Protein AF-A0A349DI39-F1 (afdb_monomer)

Foldseek 3Di:
DPVLVVQLVVLCVLLVVLLVCLLVLHPSSLVSNCSSLQSLLVSLQVQLPDDDPCVVPVVLVPDPVNNVLSSVLSNLLSLLSVLLSCLLVLHDSVSLVVSLVVLVVSLVVLVVCVVVVVVVSVVSNVVSCVSSVVSVVSVPDDSLVSLCSNCVVPVVLSVLVVVCVVPVPDPVSVVVNVVSVVVVVVVVVD

pLDDT: mean 92.76, std 6.91, range [46.53, 98.12]

Structure (mmCIF, N/CA/C/O backbone):
data_AF-A0A349DI39-F1
#
_entry.id   AF-A0A349DI39-F1
#
loop_
_atom_site.group_PDB
_atom_site.id
_atom_site.type_symbol
_atom_site.label_atom_id
_atom_site.label_alt_id
_atom_site.label_comp_id
_atom_site.label_asym_id
_atom_site.label_entity_id
_atom_site.label_seq_id
_atom_site.pdbx_PDB_ins_code
_atom_site.Cartn_x
_atom_site.Cartn_y
_atom_site.Cartn_z
_atom_site.occupancy
_atom_site.B_iso_or_equiv
_atom_site.auth_seq_id
_atom_site.auth_comp_id
_atom_site.auth_asym_id
_atom_site.auth_atom_id
_atom_site.pdbx_PDB_model_num
ATOM 1 N N . MET A 1 1 ? 13.261 -21.178 -10.561 1.00 57.31 1 MET A N 1
ATOM 2 C CA . MET A 1 1 ? 12.541 -19.916 -10.265 1.00 57.31 1 MET A CA 1
ATOM 3 C C . MET A 1 1 ? 13.431 -19.041 -9.390 1.00 57.31 1 MET A C 1
ATOM 5 O O . MET A 1 1 ? 14.022 -19.559 -8.457 1.00 57.31 1 MET A O 1
ATOM 9 N N . ASN A 1 2 ? 13.604 -17.757 -9.714 1.00 83.38 2 ASN A N 1
ATOM 10 C CA . ASN A 1 2 ? 14.497 -16.861 -8.967 1.00 83.38 2 ASN A CA 1
ATOM 11 C C . ASN A 1 2 ? 13.968 -16.691 -7.526 1.00 83.38 2 ASN A C 1
ATOM 13 O O . ASN A 1 2 ? 12.791 -16.367 -7.370 1.00 83.38 2 ASN A O 1
ATOM 17 N N . SER A 1 3 ? 14.784 -16.885 -6.482 1.00 87.88 3 SER A N 1
ATOM 18 C CA . SER A 1 3 ? 14.309 -16.943 -5.080 1.00 87.88 3 SER A CA 1
ATOM 19 C C . SER A 1 3 ? 13.522 -15.698 -4.648 1.00 87.88 3 SER A C 1
ATOM 21 O O . SER A 1 3 ? 12.616 -15.775 -3.827 1.00 87.88 3 SER A O 1
ATOM 23 N N . ILE A 1 4 ? 13.813 -14.544 -5.257 1.00 88.12 4 ILE A N 1
ATOM 24 C CA . ILE A 1 4 ? 13.101 -13.284 -4.997 1.00 88.12 4 ILE A CA 1
ATOM 25 C C . ILE A 1 4 ? 11.698 -13.278 -5.622 1.00 88.12 4 ILE A C 1
ATOM 27 O O . ILE A 1 4 ? 10.787 -12.696 -5.047 1.00 88.12 4 ILE A O 1
ATOM 31 N N . MET A 1 5 ? 11.509 -13.888 -6.797 1.00 89.12 5 MET A N 1
ATOM 32 C CA . MET A 1 5 ? 10.170 -14.026 -7.387 1.00 89.12 5 MET A CA 1
ATOM 33 C C . MET A 1 5 ? 9.314 -14.983 -6.561 1.00 89.12 5 MET A C 1
ATOM 35 O O . MET A 1 5 ? 8.152 -14.685 -6.314 1.00 89.12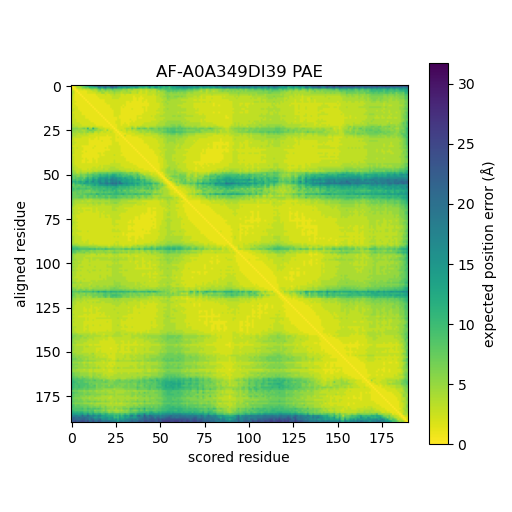 5 MET A O 1
ATOM 39 N N . LEU A 1 6 ? 9.901 -16.086 -6.082 1.00 93.31 6 LEU A N 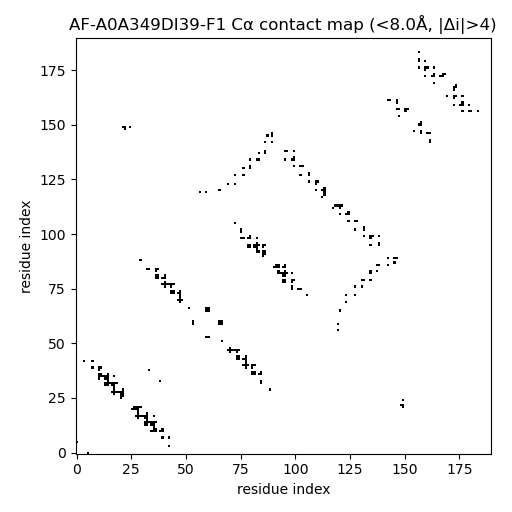1
ATOM 40 C CA . LEU A 1 6 ? 9.210 -17.004 -5.177 1.00 93.31 6 LEU A CA 1
ATOM 41 C C . LEU A 1 6 ? 8.771 -16.280 -3.895 1.00 93.31 6 LEU A C 1
ATOM 43 O O . LEU A 1 6 ? 7.609 -16.372 -3.516 1.00 93.31 6 LEU A O 1
ATOM 47 N N . ALA A 1 7 ? 9.672 -15.513 -3.270 1.00 95.50 7 ALA A N 1
ATOM 48 C CA . ALA A 1 7 ? 9.350 -14.729 -2.079 1.00 95.50 7 ALA A CA 1
ATOM 49 C C . ALA A 1 7 ? 8.217 -13.720 -2.335 1.00 95.50 7 ALA A C 1
ATOM 51 O O . ALA A 1 7 ? 7.297 -13.623 -1.533 1.00 95.50 7 ALA A O 1
ATOM 52 N N . GLU A 1 8 ? 8.250 -13.005 -3.462 1.00 95.19 8 GLU A N 1
ATOM 53 C CA . GLU A 1 8 ? 7.186 -12.073 -3.858 1.00 95.19 8 GLU A CA 1
ATOM 54 C C . GLU A 1 8 ? 5.828 -12.779 -3.986 1.00 95.19 8 GLU A C 1
ATOM 56 O O . GLU A 1 8 ? 4.844 -12.301 -3.430 1.00 95.19 8 GLU A O 1
ATOM 61 N N . ILE A 1 9 ? 5.776 -13.944 -4.640 1.00 96.19 9 ILE A N 1
ATOM 62 C CA . ILE A 1 9 ? 4.542 -14.731 -4.788 1.00 96.19 9 ILE A CA 1
ATOM 63 C C . ILE A 1 9 ? 4.024 -15.200 -3.425 1.00 96.19 9 ILE A C 1
ATOM 65 O O . ILE A 1 9 ? 2.848 -15.011 -3.127 1.00 96.19 9 ILE A O 1
ATOM 69 N N . ILE A 1 10 ? 4.891 -15.764 -2.577 1.00 97.62 10 ILE A N 1
ATOM 70 C CA . ILE A 1 10 ? 4.510 -16.221 -1.231 1.00 97.62 10 ILE A CA 1
ATOM 71 C C . ILE A 1 10 ? 3.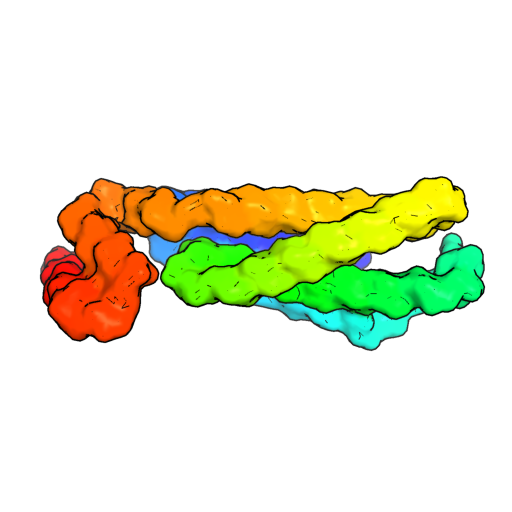930 -15.060 -0.417 1.00 97.62 10 ILE A C 1
ATOM 73 O O . ILE A 1 10 ? 2.889 -15.208 0.215 1.00 97.62 10 ILE A O 1
ATOM 77 N N . LEU A 1 11 ? 4.565 -13.889 -0.461 1.00 98.12 11 LEU A N 1
ATOM 78 C CA . LEU A 1 11 ? 4.104 -12.719 0.281 1.00 98.12 11 LEU A CA 1
ATOM 79 C C . LEU A 1 11 ? 2.782 -12.153 -0.262 1.00 98.12 11 LEU A C 1
ATOM 81 O O . LEU A 1 11 ? 1.951 -11.720 0.533 1.00 98.12 11 LEU A O 1
ATOM 85 N N . ILE A 1 12 ? 2.551 -12.199 -1.581 1.00 97.69 12 ILE A N 1
ATOM 86 C CA . ILE A 1 12 ? 1.247 -11.866 -2.182 1.00 97.69 12 ILE A CA 1
ATOM 87 C C . ILE A 1 12 ? 0.168 -12.817 -1.658 1.00 97.69 12 ILE A C 1
ATOM 89 O O . ILE A 1 12 ? -0.888 -12.362 -1.219 1.00 97.69 12 ILE A O 1
ATOM 93 N N . LEU A 1 13 ? 0.436 -14.126 -1.660 1.00 97.81 13 LEU A N 1
ATOM 94 C CA . LEU A 1 13 ? -0.509 -15.125 -1.159 1.00 97.81 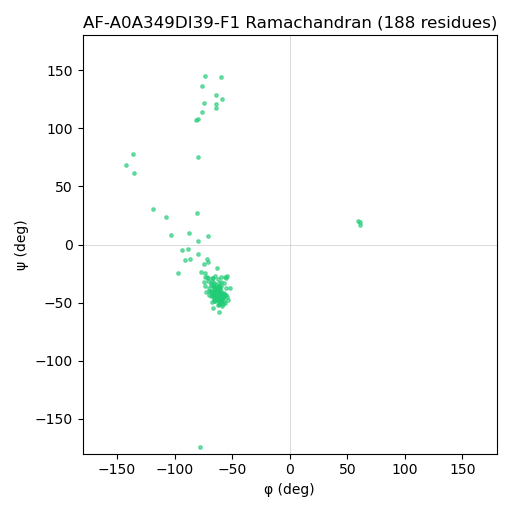13 LEU A CA 1
ATOM 95 C C . LEU A 1 13 ? -0.802 -14.925 0.333 1.00 97.81 13 LEU A C 1
ATOM 97 O O . LEU A 1 13 ? -1.962 -14.980 0.733 1.00 97.81 13 LEU A O 1
ATOM 101 N N . LEU A 1 14 ? 0.216 -14.615 1.142 1.00 97.75 14 LEU A N 1
ATOM 102 C CA . LEU A 1 14 ? 0.046 -14.288 2.560 1.00 97.75 14 LEU A CA 1
ATOM 103 C C . LEU A 1 14 ? -0.785 -13.019 2.771 1.00 97.75 14 LEU A C 1
ATOM 105 O O . LEU A 1 14 ? -1.645 -13.006 3.647 1.00 97.75 14 LEU A O 1
ATOM 109 N N . ALA A 1 15 ? -0.571 -11.972 1.969 1.00 97.81 15 ALA A N 1
ATOM 110 C CA . ALA A 1 15 ? -1.360 -10.745 2.051 1.00 97.81 15 ALA A CA 1
ATOM 111 C C . ALA A 1 15 ? -2.837 -10.997 1.699 1.00 97.81 15 ALA A C 1
ATOM 113 O O . ALA A 1 15 ? -3.723 -10.523 2.410 1.00 97.81 15 ALA A O 1
ATOM 114 N N . ILE A 1 16 ? -3.110 -11.786 0.652 1.00 97.62 16 ILE A N 1
ATOM 115 C CA . ILE A 1 16 ? -4.476 -12.161 0.254 1.00 97.62 16 ILE A CA 1
ATOM 116 C C . ILE A 1 16 ? -5.138 -13.022 1.335 1.00 97.62 16 ILE A C 1
ATOM 118 O O . ILE A 1 16 ? -6.255 -12.722 1.756 1.00 97.62 16 ILE A O 1
ATOM 122 N N . ALA A 1 17 ? -4.447 -14.054 1.827 1.00 97.62 17 ALA A N 1
ATOM 123 C CA . ALA A 1 17 ? -4.951 -14.915 2.894 1.00 97.62 17 ALA A CA 1
ATOM 124 C C . ALA A 1 17 ? -5.211 -14.117 4.180 1.00 97.62 17 ALA A C 1
ATOM 126 O O . ALA A 1 17 ? -6.268 -14.250 4.791 1.00 97.62 17 ALA A O 1
ATOM 127 N N . GLY A 1 18 ? -4.289 -13.229 4.557 1.00 97.50 18 GLY A N 1
ATOM 128 C CA . GLY A 1 18 ? -4.449 -12.328 5.694 1.00 97.50 18 GLY A CA 1
ATOM 129 C C . GLY A 1 18 ? -5.653 -11.400 5.537 1.00 97.50 18 GLY A C 1
ATOM 130 O O . GLY A 1 18 ? -6.414 -11.223 6.486 1.00 97.50 18 GLY A O 1
ATOM 131 N N . PHE A 1 19 ? -5.875 -10.854 4.337 1.00 96.88 19 PHE A N 1
ATOM 132 C CA . PHE A 1 19 ? -7.036 -10.012 4.048 1.00 96.88 19 PHE A CA 1
ATOM 133 C C . PHE A 1 19 ? -8.352 -10.793 4.152 1.00 96.88 19 PHE A C 1
ATOM 135 O O . PHE A 1 19 ? -9.283 -10.337 4.815 1.00 96.88 19 PHE A O 1
ATOM 142 N N . ALA A 1 20 ? -8.412 -11.996 3.578 1.00 97.00 20 ALA A N 1
ATOM 143 C CA . ALA A 1 20 ? -9.579 -12.871 3.676 1.00 97.00 20 ALA A CA 1
ATOM 144 C C . ALA A 1 20 ? -9.882 -13.261 5.134 1.00 97.00 20 ALA A C 1
ATOM 146 O O . ALA A 1 20 ? -11.018 -13.132 5.588 1.00 97.00 20 ALA A O 1
ATOM 147 N N . LEU A 1 21 ? -8.858 -13.651 5.902 1.00 96.56 21 LEU A N 1
ATOM 148 C CA . LEU A 1 21 ? -8.983 -13.947 7.332 1.00 96.56 21 LEU A CA 1
ATOM 149 C C . LEU A 1 21 ? -9.438 -12.726 8.133 1.00 96.56 21 LEU A C 1
ATOM 151 O O . LEU A 1 21 ? -10.241 -12.862 9.055 1.00 96.56 21 LEU A O 1
ATOM 155 N N . ARG A 1 22 ? -8.960 -11.530 7.772 1.00 94.94 22 ARG A N 1
ATOM 156 C CA . ARG A 1 22 ? -9.364 -10.279 8.413 1.00 94.94 22 ARG A CA 1
ATOM 157 C C . ARG A 1 22 ? -10.841 -9.966 8.169 1.00 94.94 22 ARG A C 1
ATOM 159 O O . ARG A 1 22 ? -11.518 -9.565 9.110 1.00 94.94 22 ARG A O 1
ATOM 166 N N . ILE A 1 23 ? -11.344 -10.184 6.952 1.00 94.69 23 ILE A N 1
ATOM 167 C CA . ILE A 1 23 ? -12.781 -10.078 6.639 1.00 94.69 23 ILE A CA 1
ATOM 168 C C . ILE A 1 23 ? -13.582 -11.140 7.405 1.00 94.69 23 ILE A C 1
ATOM 170 O O . ILE A 1 23 ? -14.660 -10.849 7.916 1.00 94.69 23 ILE A O 1
ATOM 174 N N . GLY A 1 24 ? -13.034 -12.349 7.545 1.00 93.69 24 GLY A N 1
ATOM 175 C CA . GLY A 1 24 ? -13.596 -13.424 8.365 1.00 93.69 24 GLY A CA 1
ATOM 176 C C . GLY A 1 24 ? -13.497 -13.201 9.880 1.00 93.69 24 GLY A C 1
ATOM 177 O O . GLY A 1 24 ? -13.810 -14.118 10.631 1.00 93.69 24 GLY A O 1
ATOM 178 N N . LEU A 1 25 ? -13.056 -12.018 10.331 1.00 90.31 25 LEU A N 1
ATOM 179 C CA . LEU A 1 25 ? -12.876 -11.644 11.740 1.00 90.31 25 LEU A CA 1
ATOM 180 C C . LEU A 1 25 ? -11.896 -12.540 12.521 1.00 90.31 25 LEU A C 1
ATOM 182 O O . LEU A 1 25 ? -11.892 -12.547 13.750 1.00 90.31 25 LEU A O 1
ATOM 186 N N . SER A 1 26 ? -11.014 -13.261 11.825 1.00 92.56 26 SER A N 1
ATOM 187 C CA . SER A 1 26 ? -9.992 -14.091 12.460 1.00 92.56 26 SER A CA 1
ATOM 188 C C . SER A 1 26 ? -8.840 -13.243 13.001 1.00 92.56 26 SER A C 1
ATOM 190 O O . SER A 1 26 ? -8.311 -12.356 12.320 1.00 92.56 26 SER A O 1
ATOM 192 N N . VAL A 1 27 ? -8.394 -13.567 14.219 1.00 89.69 27 VAL A N 1
ATOM 193 C CA . VAL A 1 27 ? -7.265 -12.908 14.903 1.00 89.69 27 VAL A CA 1
ATOM 194 C C . VAL A 1 27 ? -5.967 -13.035 14.096 1.00 89.69 27 VAL A C 1
ATOM 196 O O . VAL A 1 27 ? -5.159 -12.106 14.057 1.00 89.69 27 VAL A O 1
ATOM 199 N N . TRP A 1 28 ? -5.801 -14.144 13.370 1.00 92.81 28 TRP A N 1
ATOM 200 C CA . TRP A 1 28 ? -4.624 -14.405 12.539 1.00 92.81 28 TRP A CA 1
ATOM 201 C C . TRP A 1 28 ? -4.550 -13.531 11.283 1.00 92.81 28 TRP A C 1
ATOM 203 O O . TRP A 1 28 ? -3.477 -13.398 10.699 1.00 92.81 28 TRP A O 1
ATOM 213 N N . GLY A 1 29 ? -5.642 -12.867 10.888 1.00 94.75 29 GLY A N 1
ATOM 214 C CA . GLY A 1 29 ? -5.638 -11.988 9.719 1.00 94.75 29 GLY A CA 1
ATOM 215 C C . GLY A 1 29 ? -4.630 -10.839 9.835 1.00 94.75 29 GLY A C 1
ATOM 216 O O . GLY A 1 29 ? -3.939 -10.532 8.866 1.00 94.75 29 GLY A O 1
ATOM 217 N N . ILE A 1 30 ? -4.487 -10.237 11.025 1.00 95.00 30 ILE A N 1
ATOM 218 C CA . ILE A 1 30 ? -3.589 -9.087 11.229 1.00 95.00 30 ILE A CA 1
ATOM 219 C C . ILE A 1 30 ? -2.107 -9.474 11.055 1.00 95.00 30 ILE A C 1
ATOM 221 O O . ILE A 1 30 ? -1.446 -8.839 10.229 1.00 95.00 30 ILE A O 1
ATOM 225 N N . PRO A 1 31 ? -1.559 -10.488 11.760 1.00 97.38 31 PRO A N 1
ATOM 226 C CA . PRO A 1 31 ? -0.167 -10.894 11.565 1.00 97.38 31 PRO A CA 1
ATOM 227 C C . PRO A 1 31 ? 0.163 -11.252 10.113 1.00 97.38 31 PRO A C 1
ATOM 229 O O . PRO A 1 31 ? 1.187 -10.804 9.598 1.00 97.38 31 PRO A O 1
ATOM 232 N N . LEU A 1 32 ? -0.715 -11.998 9.425 1.00 97.56 32 LEU A N 1
ATOM 233 C CA . LEU A 1 32 ? -0.498 -12.365 8.022 1.00 97.56 32 LEU A CA 1
ATOM 234 C C . LEU A 1 32 ? -0.463 -11.139 7.100 1.00 97.56 32 LEU A C 1
ATOM 236 O O . LEU A 1 32 ? 0.399 -11.060 6.226 1.00 97.56 32 LEU A O 1
ATOM 240 N N . LEU A 1 33 ? -1.352 -10.165 7.317 1.00 97.44 33 LEU A N 1
ATOM 241 C CA . LEU A 1 33 ? -1.355 -8.905 6.569 1.00 97.44 33 LEU A CA 1
ATOM 242 C C . LEU A 1 33 ? -0.056 -8.122 6.762 1.00 97.44 33 LEU A C 1
ATOM 244 O O . LEU A 1 33 ? 0.512 -7.639 5.783 1.00 97.44 33 LEU A O 1
ATOM 248 N N . ILE A 1 34 ? 0.421 -8.015 8.006 1.00 97.69 34 ILE A N 1
ATOM 249 C CA . ILE A 1 34 ? 1.675 -7.322 8.321 1.00 97.69 34 ILE A CA 1
ATOM 250 C C . ILE A 1 34 ? 2.837 -8.018 7.611 1.00 97.69 34 ILE A C 1
ATOM 252 O O . ILE A 1 34 ? 3.577 -7.362 6.883 1.00 97.69 34 ILE A O 1
ATOM 256 N N . ILE A 1 35 ? 2.970 -9.340 7.757 1.00 97.94 35 ILE A N 1
ATOM 257 C CA . ILE A 1 35 ? 4.052 -10.108 7.124 1.00 97.94 35 ILE A CA 1
ATOM 258 C C . ILE A 1 35 ? 3.997 -9.965 5.597 1.00 97.94 35 ILE A C 1
ATOM 260 O O . ILE A 1 35 ? 5.020 -9.675 4.977 1.00 97.94 35 ILE A O 1
ATOM 264 N N . GLY A 1 36 ? 2.814 -10.112 4.995 1.00 97.94 36 GLY A N 1
ATOM 265 C CA . GLY A 1 36 ? 2.622 -10.009 3.550 1.00 97.94 36 GLY A CA 1
ATOM 266 C C . GLY A 1 36 ? 2.987 -8.627 3.006 1.00 97.94 36 GLY A C 1
ATOM 267 O O . GLY A 1 36 ? 3.880 -8.505 2.168 1.00 97.94 36 GLY A O 1
ATOM 268 N N . PHE A 1 37 ? 2.346 -7.564 3.501 1.00 98.00 37 PHE A N 1
ATOM 269 C CA . PHE A 1 37 ? 2.550 -6.216 2.964 1.00 98.00 37 PHE A CA 1
ATOM 270 C C . PHE A 1 37 ? 3.902 -5.605 3.336 1.00 98.00 37 PHE A C 1
ATOM 272 O O . PHE A 1 37 ? 4.541 -5.003 2.471 1.00 98.00 37 PHE A O 1
ATOM 279 N N . VAL A 1 38 ? 4.378 -5.773 4.577 1.00 98.00 38 VAL A N 1
ATOM 280 C CA . VAL A 1 38 ? 5.715 -5.290 4.968 1.00 98.00 38 VAL A CA 1
ATOM 281 C C . VAL A 1 38 ? 6.787 -6.070 4.216 1.00 98.00 38 VAL A C 1
ATOM 283 O O . VAL A 1 38 ? 7.717 -5.468 3.682 1.00 98.00 38 VAL A O 1
ATOM 286 N N . GLY A 1 39 ? 6.639 -7.391 4.090 1.00 97.75 39 GLY A N 1
ATOM 287 C CA . GLY A 1 39 ? 7.553 -8.208 3.300 1.00 97.75 39 GLY A CA 1
ATOM 288 C C . GLY A 1 39 ? 7.610 -7.759 1.839 1.00 97.75 39 GLY A C 1
ATOM 289 O O . GLY A 1 39 ? 8.703 -7.582 1.298 1.00 97.75 39 GLY A O 1
ATOM 290 N N . LEU A 1 40 ? 6.459 -7.507 1.200 1.00 97.88 40 LEU A N 1
ATOM 291 C CA . LEU A 1 40 ? 6.416 -6.988 -0.173 1.00 97.88 40 LEU A CA 1
ATOM 292 C C . LEU A 1 40 ? 7.073 -5.615 -0.282 1.00 97.88 40 LEU A C 1
ATOM 294 O O . LEU A 1 40 ? 7.863 -5.389 -1.201 1.00 97.88 40 LEU A O 1
ATOM 298 N N . ALA A 1 41 ? 6.798 -4.719 0.668 1.00 97.56 41 ALA A N 1
ATOM 299 C CA . ALA A 1 41 ? 7.426 -3.407 0.710 1.00 97.56 41 ALA A CA 1
ATOM 300 C C . ALA A 1 41 ? 8.954 -3.522 0.792 1.00 97.56 41 ALA A C 1
ATOM 302 O O . ALA A 1 41 ? 9.653 -2.875 0.016 1.00 97.56 41 ALA A O 1
ATOM 303 N N . VAL A 1 42 ? 9.482 -4.406 1.643 1.00 97.62 42 VAL A N 1
ATOM 304 C CA . VAL A 1 42 ? 10.926 -4.662 1.765 1.00 97.62 42 VAL A CA 1
ATOM 305 C C . VAL A 1 42 ? 11.504 -5.260 0.481 1.00 97.62 42 VAL A C 1
ATOM 307 O O . VAL A 1 42 ? 12.564 -4.826 0.027 1.00 97.62 42 VAL A O 1
ATOM 310 N N . VAL A 1 43 ? 10.821 -6.223 -0.148 1.00 96.38 43 VAL A N 1
ATOM 311 C CA . VAL A 1 43 ? 11.264 -6.814 -1.423 1.00 96.38 43 VAL A CA 1
ATOM 312 C C . VAL A 1 43 ? 11.355 -5.747 -2.515 1.00 96.38 43 VAL A C 1
ATOM 314 O O . VAL A 1 43 ? 12.354 -5.693 -3.240 1.00 96.38 43 VAL A O 1
ATOM 317 N N . TYR A 1 44 ? 10.348 -4.882 -2.629 1.00 96.38 44 TYR A N 1
ATOM 318 C CA . TYR A 1 44 ? 10.341 -3.803 -3.610 1.00 96.38 44 TYR A CA 1
ATOM 319 C C . TYR A 1 44 ? 11.379 -2.730 -3.298 1.00 96.38 44 TYR A C 1
ATOM 321 O O . TYR A 1 44 ? 12.157 -2.369 -4.180 1.00 96.38 44 TYR A O 1
ATOM 329 N N . LEU A 1 45 ? 11.497 -2.313 -2.041 1.00 96.25 45 LEU A N 1
ATOM 330 C CA . LEU A 1 45 ? 12.507 -1.353 -1.614 1.00 96.25 45 LEU A CA 1
ATOM 331 C C . LEU A 1 45 ? 13.920 -1.869 -1.916 1.00 96.25 45 LEU A C 1
ATOM 333 O O . LEU A 1 45 ? 14.721 -1.178 -2.542 1.00 96.25 45 LEU A O 1
ATOM 337 N N . ARG A 1 46 ? 14.206 -3.135 -1.592 1.00 94.88 46 ARG A N 1
ATOM 338 C CA . ARG A 1 46 ? 15.491 -3.771 -1.910 1.00 94.88 46 ARG A CA 1
ATOM 339 C C . ARG A 1 46 ? 15.755 -3.819 -3.416 1.00 94.88 46 ARG A C 1
ATOM 341 O O . ARG A 1 46 ? 16.897 -3.645 -3.837 1.00 94.88 46 ARG A O 1
ATOM 348 N N . ARG A 1 47 ? 14.731 -4.053 -4.246 1.00 92.88 47 ARG A N 1
ATOM 349 C CA . ARG A 1 47 ? 14.872 -4.018 -5.714 1.00 92.88 47 ARG A CA 1
ATOM 350 C C . ARG A 1 47 ? 15.150 -2.615 -6.251 1.00 92.88 47 ARG A C 1
ATOM 352 O O . ARG A 1 47 ? 15.868 -2.520 -7.240 1.00 92.88 47 ARG A O 1
ATOM 359 N N . SER A 1 48 ? 14.647 -1.565 -5.602 1.00 93.38 48 SER A N 1
ATOM 360 C CA . SER A 1 48 ? 14.941 -0.173 -5.973 1.00 93.38 48 SER A CA 1
ATOM 361 C C . SER A 1 48 ? 16.431 0.165 -5.833 1.00 93.38 48 SER A C 1
ATOM 363 O O . SER A 1 48 ? 17.012 0.825 -6.693 1.00 93.38 48 SER A O 1
ATOM 365 N N . PHE A 1 49 ? 17.096 -0.362 -4.803 1.00 91.69 49 PHE A N 1
ATOM 366 C CA . PHE A 1 49 ? 18.517 -0.084 -4.560 1.00 91.69 49 PHE A CA 1
ATOM 367 C C . PHE A 1 49 ? 19.485 -1.068 -5.226 1.00 91.69 49 PHE A C 1
ATOM 369 O O . PHE A 1 49 ? 20.682 -0.796 -5.312 1.00 91.69 49 PHE A O 1
ATOM 376 N N . ARG A 1 50 ? 19.004 -2.211 -5.725 1.00 88.19 50 ARG A N 1
ATOM 377 C CA . ARG A 1 50 ? 19.869 -3.203 -6.374 1.00 88.19 50 ARG A CA 1
ATOM 378 C C . ARG A 1 50 ? 20.307 -2.728 -7.763 1.00 88.19 50 ARG A C 1
ATOM 380 O O . ARG A 1 50 ? 19.535 -2.124 -8.504 1.00 88.19 50 ARG A O 1
ATOM 387 N N . GLN A 1 51 ? 21.538 -3.065 -8.149 1.00 82.44 51 GLN A N 1
ATOM 388 C CA . GLN A 1 51 ? 21.995 -2.889 -9.528 1.00 82.44 51 GLN A CA 1
ATOM 389 C C . GLN A 1 51 ? 21.101 -3.685 -10.489 1.00 82.44 51 GLN A C 1
ATOM 391 O O . GLN A 1 51 ? 20.900 -4.894 -10.323 1.00 82.44 51 GLN A O 1
ATOM 396 N N . VAL A 1 52 ? 20.552 -2.990 -11.485 1.00 80.94 52 VAL A N 1
ATOM 397 C CA . VAL A 1 52 ? 19.717 -3.591 -12.526 1.00 80.94 52 VAL A CA 1
ATOM 398 C C . VAL A 1 52 ? 20.644 -4.314 -13.498 1.00 80.94 52 VAL A C 1
ATOM 400 O O . VAL A 1 52 ? 21.460 -3.683 -14.162 1.00 80.94 52 VAL A O 1
ATOM 403 N N . ARG A 1 53 ? 20.551 -5.645 -13.560 1.00 77.50 53 ARG A N 1
ATOM 404 C CA . ARG A 1 53 ? 21.301 -6.441 -14.538 1.00 77.50 53 ARG A CA 1
ATOM 405 C C . ARG A 1 53 ? 20.547 -6.410 -15.864 1.00 77.50 53 ARG A C 1
ATOM 407 O O . ARG A 1 53 ? 19.498 -7.038 -15.975 1.00 77.50 53 ARG A O 1
ATOM 414 N N . LEU A 1 54 ? 21.080 -5.677 -16.837 1.00 79.62 54 LEU A N 1
ATOM 415 C CA . LEU A 1 54 ? 20.493 -5.505 -18.173 1.00 79.62 54 LEU A CA 1
ATOM 416 C C . LEU A 1 54 ? 21.261 -6.262 -19.258 1.00 79.62 54 LEU A C 1
ATOM 418 O O . LEU A 1 54 ? 21.153 -5.927 -20.430 1.00 79.62 54 LEU A O 1
ATOM 422 N N . ASN A 1 55 ? 21.991 -7.317 -18.885 1.00 74.25 55 ASN A N 1
ATOM 423 C CA . ASN A 1 55 ? 22.825 -8.093 -19.811 1.00 74.25 55 ASN A CA 1
ATOM 424 C C . ASN A 1 55 ? 22.054 -8.615 -21.038 1.00 74.25 55 ASN A C 1
ATOM 426 O O . ASN A 1 55 ? 22.643 -8.772 -22.097 1.00 74.25 55 ASN A O 1
ATOM 430 N N . ASN A 1 56 ? 20.741 -8.834 -20.908 1.00 77.06 56 ASN A N 1
ATOM 431 C CA . ASN A 1 56 ? 19.884 -9.325 -21.991 1.00 77.06 56 ASN A CA 1
ATOM 432 C C . ASN A 1 56 ? 19.022 -8.213 -22.630 1.00 77.06 56 ASN A C 1
ATOM 434 O O . ASN A 1 56 ? 18.092 -8.517 -23.372 1.00 77.06 56 ASN A O 1
ATOM 438 N N . GLN A 1 57 ? 19.250 -6.941 -22.283 1.00 82.44 57 GLN A N 1
ATOM 439 C CA . GLN A 1 57 ? 18.480 -5.777 -22.746 1.00 82.44 57 GLN A CA 1
ATOM 440 C C . GLN A 1 57 ? 19.404 -4.564 -22.984 1.00 82.44 57 GLN A C 1
ATOM 442 O O . GLN A 1 57 ? 19.329 -3.580 -22.242 1.00 82.44 57 GLN A O 1
ATOM 447 N N . PRO A 1 58 ? 20.280 -4.615 -24.005 1.00 81.75 58 PRO A N 1
ATOM 448 C CA . PRO A 1 58 ? 21.252 -3.552 -24.275 1.00 81.75 58 PRO A CA 1
ATOM 449 C C . PRO A 1 58 ? 20.587 -2.200 -24.581 1.00 81.75 58 PRO A C 1
ATOM 451 O O . PRO A 1 58 ? 21.049 -1.172 -24.097 1.00 81.75 58 PRO A O 1
ATOM 454 N N . GLU A 1 59 ? 19.448 -2.192 -25.279 1.00 84.38 59 GLU A N 1
ATOM 455 C CA . GLU A 1 59 ? 18.673 -0.971 -25.557 1.00 84.38 59 GLU A CA 1
ATOM 456 C C . GLU A 1 59 ? 18.162 -0.292 -24.277 1.00 84.38 59 GLU A C 1
ATOM 458 O O . GLU A 1 59 ? 18.214 0.929 -24.143 1.00 84.38 59 GLU A O 1
ATOM 463 N N . ALA A 1 60 ? 17.727 -1.083 -23.291 1.00 82.50 60 ALA A N 1
ATOM 464 C CA . ALA A 1 60 ? 17.289 -0.565 -21.999 1.00 82.50 60 ALA A CA 1
ATOM 465 C C . ALA A 1 60 ? 18.466 -0.048 -21.155 1.00 82.50 60 ALA A C 1
ATOM 467 O O . ALA A 1 60 ? 18.279 0.829 -20.315 1.00 82.50 60 ALA A O 1
ATOM 468 N N . ALA A 1 61 ? 19.670 -0.596 -21.357 1.00 83.81 61 ALA A N 1
ATOM 469 C CA . ALA A 1 61 ? 20.888 -0.131 -20.698 1.00 83.81 61 ALA A CA 1
ATOM 470 C C . ALA A 1 61 ? 21.398 1.192 -21.290 1.00 83.81 61 ALA A C 1
ATOM 472 O O . ALA A 1 61 ? 21.949 2.009 -20.556 1.00 83.81 61 ALA A O 1
ATOM 473 N N . ALA A 1 62 ? 21.189 1.406 -22.592 1.00 85.19 62 ALA A N 1
ATOM 474 C CA . ALA A 1 62 ? 21.528 2.648 -23.280 1.00 85.19 62 ALA A CA 1
ATOM 475 C C . ALA A 1 62 ? 20.522 3.786 -23.001 1.00 85.19 62 ALA A C 1
ATOM 477 O O . ALA A 1 62 ? 20.871 4.962 -23.112 1.00 85.19 62 ALA A O 1
ATOM 478 N N . ASP A 1 63 ? 19.279 3.466 -22.621 1.00 87.94 63 ASP A N 1
ATOM 479 C CA . ASP A 1 63 ? 18.250 4.469 -22.343 1.00 87.94 63 ASP A CA 1
ATOM 480 C C . ASP A 1 63 ? 18.470 5.195 -21.003 1.00 87.94 63 ASP A C 1
ATOM 482 O O . ASP A 1 63 ? 18.447 4.607 -19.918 1.00 87.94 63 ASP A O 1
ATOM 486 N N . ARG A 1 64 ? 18.594 6.526 -21.073 1.00 88.12 64 ARG A N 1
ATOM 487 C CA . ARG A 1 64 ? 18.823 7.406 -19.913 1.00 88.12 64 ARG A CA 1
ATOM 488 C C . ARG A 1 64 ? 17.715 7.336 -18.853 1.00 88.12 64 ARG A C 1
ATOM 490 O O . ARG A 1 64 ? 17.973 7.620 -17.683 1.00 88.12 64 ARG A O 1
ATOM 497 N N . TYR A 1 65 ? 16.483 7.009 -19.239 1.00 89.19 65 TYR A N 1
ATOM 498 C CA . TYR A 1 65 ? 15.318 7.075 -18.357 1.00 89.19 65 TYR A CA 1
ATOM 499 C C . TYR A 1 65 ? 14.965 5.730 -17.731 1.00 89.19 65 TYR A C 1
ATOM 501 O O . TYR A 1 65 ? 14.355 5.707 -16.660 1.00 89.19 65 TYR A O 1
ATOM 509 N N . PHE A 1 66 ? 15.349 4.616 -18.353 1.00 90.56 66 PHE A N 1
ATOM 510 C CA . PHE A 1 66 ? 14.936 3.292 -17.910 1.00 90.56 66 PHE A CA 1
ATOM 511 C C . PHE A 1 66 ? 15.419 2.953 -16.503 1.00 90.56 66 PHE A C 1
ATOM 513 O O . PHE A 1 66 ? 14.609 2.579 -15.655 1.00 90.56 66 PHE A O 1
ATOM 520 N N . MET A 1 67 ? 16.716 3.102 -16.217 1.00 90.81 67 MET A N 1
ATOM 521 C CA . MET A 1 67 ? 17.247 2.728 -14.903 1.00 90.81 67 MET A CA 1
ATOM 522 C C . MET A 1 67 ? 16.656 3.589 -13.767 1.00 90.81 67 MET A C 1
ATOM 524 O O . MET A 1 67 ? 16.195 3.001 -12.782 1.00 90.81 67 MET A O 1
ATOM 528 N N . PRO A 1 68 ? 16.587 4.935 -13.872 1.00 93.31 68 PRO A N 1
ATOM 529 C CA . PRO A 1 68 ? 15.894 5.755 -12.878 1.00 93.31 68 PRO A CA 1
ATOM 530 C C . PRO A 1 68 ? 14.419 5.378 -12.716 1.00 93.31 68 PRO A C 1
ATOM 532 O O . PRO A 1 68 ? 13.957 5.193 -11.591 1.00 93.31 68 PRO A O 1
ATOM 535 N N . ALA A 1 69 ? 13.692 5.192 -13.822 1.00 94.00 69 ALA A N 1
ATOM 536 C CA . ALA A 1 69 ? 12.277 4.835 -13.786 1.00 94.00 69 ALA A CA 1
ATOM 537 C C . ALA A 1 69 ? 12.043 3.456 -13.157 1.00 94.00 69 ALA A C 1
ATOM 539 O O . ALA A 1 69 ? 11.115 3.293 -12.371 1.00 94.00 69 ALA A O 1
ATOM 540 N N . TYR A 1 70 ? 12.898 2.472 -13.439 1.00 94.06 70 TYR A N 1
ATOM 541 C CA . TYR A 1 70 ? 12.819 1.140 -12.845 1.00 94.06 70 TYR A CA 1
ATOM 542 C C . TYR A 1 70 ? 12.985 1.187 -11.323 1.00 94.06 70 TYR A C 1
ATOM 544 O O . TYR A 1 70 ? 12.215 0.553 -10.596 1.00 94.06 70 TYR A O 1
ATOM 552 N N . LYS A 1 71 ? 13.973 1.943 -10.828 1.00 95.19 71 LYS A N 1
ATOM 553 C CA . LYS A 1 71 ? 14.200 2.109 -9.385 1.00 95.19 71 LYS A CA 1
ATOM 554 C C . LYS A 1 71 ? 13.038 2.852 -8.729 1.00 95.19 71 LYS A C 1
ATOM 556 O O . LYS A 1 71 ? 12.488 2.384 -7.732 1.00 95.19 71 LYS A O 1
ATOM 561 N N . LEU A 1 72 ? 12.607 3.956 -9.342 1.00 96.25 72 LEU A N 1
ATOM 562 C CA . LEU A 1 72 ? 11.474 4.743 -8.870 1.00 96.25 72 LEU A CA 1
ATOM 563 C C . LEU A 1 72 ? 10.197 3.898 -8.797 1.00 96.25 72 LEU A C 1
ATOM 565 O O . LEU A 1 72 ? 9.533 3.911 -7.768 1.00 96.25 72 LEU A O 1
ATOM 569 N N . ALA A 1 73 ? 9.900 3.088 -9.816 1.00 96.19 73 ALA A N 1
ATOM 570 C CA . ALA A 1 73 ? 8.742 2.196 -9.813 1.00 96.19 73 ALA A CA 1
ATOM 571 C C . ALA A 1 73 ? 8.714 1.295 -8.577 1.00 96.19 73 ALA A C 1
ATOM 573 O O . ALA A 1 73 ? 7.700 1.189 -7.899 1.00 96.19 73 ALA A O 1
ATOM 574 N N . HIS A 1 74 ? 9.846 0.667 -8.256 1.00 96.38 74 HIS A N 1
ATOM 575 C CA . HIS A 1 74 ? 9.943 -0.233 -7.114 1.00 96.38 74 HIS A CA 1
ATOM 576 C C . HIS A 1 74 ? 9.816 0.507 -5.777 1.00 96.38 74 HIS A C 1
ATOM 578 O O . HIS A 1 74 ? 9.229 -0.030 -4.840 1.00 96.38 74 HIS A O 1
ATOM 584 N N . LEU A 1 75 ? 10.293 1.751 -5.692 1.00 97.00 75 LEU A N 1
ATOM 585 C CA . LEU A 1 75 ? 10.042 2.599 -4.528 1.00 97.00 75 LEU A CA 1
ATOM 586 C C . LEU A 1 75 ? 8.542 2.901 -4.373 1.00 97.00 75 LEU A C 1
ATOM 588 O O . LEU A 1 75 ? 7.992 2.752 -3.284 1.00 97.00 75 LEU A O 1
ATOM 592 N N . LEU A 1 76 ? 7.864 3.255 -5.468 1.00 97.38 76 LEU A N 1
ATOM 593 C CA . LEU A 1 76 ? 6.426 3.530 -5.463 1.00 97.38 76 LEU A CA 1
ATOM 594 C C . LEU A 1 76 ? 5.594 2.278 -5.163 1.00 97.38 76 LEU A C 1
ATOM 596 O O . LEU A 1 76 ? 4.595 2.364 -4.452 1.00 97.38 76 LEU A O 1
ATOM 600 N N . PHE A 1 77 ? 6.021 1.100 -5.626 1.00 97.38 77 PHE A N 1
ATOM 601 C CA . PHE A 1 77 ? 5.384 -0.168 -5.268 1.00 97.38 77 PHE A CA 1
ATOM 602 C C . PHE A 1 77 ? 5.485 -0.428 -3.768 1.00 97.38 77 PHE A C 1
ATOM 604 O O . PHE A 1 77 ? 4.484 -0.788 -3.156 1.00 97.38 77 PHE A O 1
ATOM 611 N N . ALA A 1 78 ? 6.655 -0.203 -3.162 1.00 97.00 78 ALA A N 1
ATOM 612 C CA . ALA A 1 78 ? 6.821 -0.333 -1.717 1.00 97.00 78 ALA A CA 1
ATOM 613 C C . ALA A 1 78 ? 5.895 0.625 -0.952 1.00 97.00 78 ALA A C 1
ATOM 615 O O . ALA A 1 78 ? 5.202 0.203 -0.027 1.00 97.00 78 ALA A O 1
ATOM 616 N N . LEU A 1 79 ? 5.826 1.886 -1.391 1.00 96.62 79 LEU A N 1
ATOM 617 C CA . LEU A 1 79 ? 4.943 2.893 -0.808 1.00 96.62 79 LEU A CA 1
ATOM 618 C C . LEU A 1 79 ? 3.463 2.489 -0.911 1.00 96.62 79 LEU A C 1
ATOM 620 O O . LEU A 1 79 ? 2.731 2.603 0.068 1.00 96.62 79 LEU A O 1
ATOM 624 N N . CYS A 1 80 ? 3.032 1.948 -2.055 1.00 97.38 80 CYS A N 1
ATOM 625 C CA . CYS A 1 80 ? 1.668 1.445 -2.236 1.00 97.38 80 CYS A CA 1
ATOM 626 C C . CYS A 1 80 ? 1.356 0.262 -1.310 1.00 97.38 80 CYS A C 1
ATOM 628 O O . CYS A 1 80 ? 0.277 0.230 -0.728 1.00 97.38 80 CYS A O 1
ATOM 630 N N . MET A 1 81 ? 2.285 -0.688 -1.134 1.00 97.50 81 MET A N 1
ATOM 631 C CA . MET A 1 81 ? 2.088 -1.822 -0.216 1.00 97.50 81 MET A CA 1
ATOM 632 C C . MET A 1 81 ? 1.917 -1.356 1.235 1.00 97.50 81 MET A C 1
ATOM 634 O O . MET A 1 81 ? 1.030 -1.843 1.935 1.00 97.50 81 MET A O 1
ATOM 638 N N . LEU A 1 82 ? 2.718 -0.380 1.678 1.00 96.69 82 LEU A N 1
ATOM 639 C CA . LEU A 1 82 ? 2.570 0.212 3.011 1.00 96.69 82 LEU A CA 1
ATOM 640 C C . LEU A 1 82 ? 1.261 0.997 3.142 1.00 96.69 82 LEU A C 1
ATOM 642 O O . LEU A 1 82 ? 0.542 0.822 4.121 1.00 96.69 82 LEU A O 1
ATOM 646 N N . GLY A 1 83 ? 0.906 1.811 2.145 1.00 96.44 83 GLY A N 1
ATOM 647 C CA . GLY A 1 83 ? -0.362 2.540 2.132 1.00 96.44 83 GLY A CA 1
ATOM 648 C C . GLY A 1 83 ? -1.577 1.610 2.212 1.00 96.44 83 GLY A C 1
ATOM 649 O O . GLY A 1 83 ? -2.502 1.866 2.984 1.00 96.44 83 GLY A O 1
ATOM 650 N N . LEU A 1 84 ? -1.549 0.498 1.469 1.00 97.31 84 LEU A N 1
ATOM 651 C CA . LEU A 1 84 ? -2.576 -0.544 1.515 1.00 97.31 84 LEU A CA 1
ATOM 652 C C . LEU A 1 84 ? -2.688 -1.152 2.913 1.00 97.31 84 LEU A C 1
ATOM 654 O O . LEU A 1 84 ? -3.787 -1.214 3.460 1.00 97.31 84 LEU 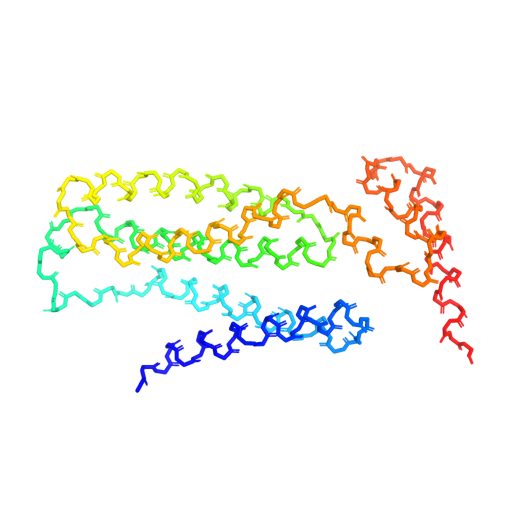A O 1
ATOM 658 N N . LEU A 1 85 ? -1.561 -1.530 3.523 1.00 96.94 85 LEU A N 1
ATOM 659 C CA . LEU A 1 85 ? -1.540 -2.048 4.890 1.00 96.94 85 LEU A CA 1
ATOM 660 C C . LEU A 1 85 ? -2.162 -1.057 5.879 1.00 96.94 85 LEU A C 1
ATOM 662 O O . LEU A 1 85 ? -3.024 -1.442 6.663 1.00 96.94 85 LEU A O 1
ATOM 666 N N . PHE A 1 86 ? -1.769 0.217 5.823 1.00 95.62 86 PHE A N 1
ATOM 667 C CA . PHE A 1 86 ? -2.276 1.248 6.731 1.00 95.62 86 PHE A CA 1
ATOM 668 C C . PHE A 1 86 ? -3.785 1.443 6.570 1.00 95.62 86 PHE A C 1
ATOM 670 O O . PHE A 1 86 ? -4.511 1.476 7.565 1.00 95.62 86 PHE A O 1
ATOM 677 N N . LYS A 1 87 ? -4.278 1.487 5.327 1.00 95.81 87 LYS A N 1
ATOM 678 C CA . LYS A 1 87 ? -5.715 1.561 5.038 1.00 95.81 87 LYS A CA 1
ATOM 679 C C . LYS A 1 87 ? -6.463 0.350 5.602 1.00 95.81 87 LYS A C 1
ATOM 681 O O . LYS A 1 87 ? -7.472 0.522 6.282 1.00 95.81 87 LYS A O 1
ATOM 686 N N . ILE A 1 88 ? -5.954 -0.861 5.365 1.00 95.62 88 ILE A N 1
ATOM 687 C CA . ILE A 1 88 ? -6.556 -2.115 5.843 1.00 95.62 88 ILE A CA 1
ATOM 688 C C . ILE A 1 88 ? -6.542 -2.194 7.374 1.00 95.62 88 ILE A C 1
ATOM 690 O O . ILE A 1 88 ? -7.485 -2.726 7.953 1.00 95.62 88 ILE A O 1
ATOM 694 N N . MET A 1 89 ? -5.523 -1.639 8.036 1.00 95.00 89 MET A N 1
ATOM 695 C CA . MET A 1 89 ? -5.422 -1.556 9.500 1.00 95.00 89 MET A CA 1
ATOM 696 C C . MET A 1 89 ? -6.258 -0.423 10.114 1.00 95.00 89 MET A C 1
ATOM 698 O O . MET A 1 89 ? -6.241 -0.240 11.330 1.00 95.00 89 MET A O 1
ATOM 702 N N . LEU A 1 90 ? -7.016 0.317 9.297 1.00 93.81 90 LEU A N 1
ATOM 703 C CA . LEU A 1 90 ? -7.780 1.505 9.691 1.00 93.81 90 LEU A CA 1
ATOM 704 C C . LEU A 1 90 ? -6.921 2.654 10.249 1.00 93.81 90 LEU A C 1
ATOM 706 O O . LEU A 1 90 ? -7.433 3.555 10.923 1.00 93.81 90 LEU A O 1
ATOM 710 N N . TRP A 1 91 ? -5.622 2.638 9.958 1.00 91.75 91 TRP A N 1
ATOM 711 C CA . TRP A 1 91 ? -4.684 3.695 10.321 1.00 91.75 91 TRP A CA 1
ATOM 712 C C . TRP A 1 91 ? -4.814 4.895 9.380 1.00 91.75 91 TRP A C 1
ATOM 714 O O . TRP A 1 91 ? -5.736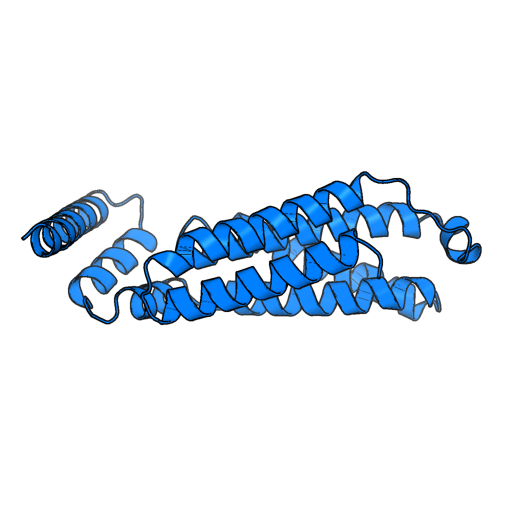 4.988 8.565 1.00 91.75 91 TRP A O 1
ATOM 724 N N . ASP A 1 92 ? -3.923 5.870 9.540 1.00 86.44 92 ASP A N 1
ATOM 725 C CA . ASP A 1 92 ? -3.851 7.005 8.633 1.00 86.44 92 ASP A CA 1
ATOM 726 C C . ASP A 1 92 ? -3.461 6.545 7.216 1.00 86.44 92 ASP A C 1
ATOM 728 O O . ASP A 1 92 ? -2.385 5.992 6.989 1.00 86.44 92 ASP A O 1
ATOM 732 N N . ALA A 1 93 ? -4.359 6.771 6.258 1.00 84.75 93 ALA A N 1
ATOM 733 C CA . ALA A 1 93 ? -4.192 6.367 4.869 1.00 84.75 93 ALA A CA 1
ATOM 734 C C . ALA A 1 93 ? -3.447 7.415 4.019 1.00 84.75 93 ALA A C 1
ATOM 736 O O . ALA A 1 93 ? -3.374 7.250 2.802 1.00 84.75 93 ALA A O 1
ATOM 737 N N . ASN A 1 94 ? -2.864 8.459 4.621 1.00 88.31 94 ASN A N 1
ATOM 738 C CA . ASN A 1 94 ? -2.077 9.480 3.917 1.00 88.31 94 ASN A CA 1
ATOM 739 C C . ASN A 1 94 ? -0.969 8.884 3.027 1.00 88.31 94 ASN A C 1
ATOM 741 O O . ASN A 1 94 ? -0.768 9.331 1.896 1.00 88.31 94 ASN A O 1
ATOM 745 N N . PHE A 1 95 ? -0.316 7.804 3.473 1.00 84.81 95 PHE A N 1
ATOM 746 C CA . PHE A 1 95 ? 0.662 7.071 2.659 1.00 84.81 95 PHE A CA 1
ATOM 747 C C . PHE A 1 95 ? 0.054 6.456 1.391 1.00 84.81 95 PHE A C 1
ATOM 749 O O . PHE A 1 95 ? 0.710 6.427 0.350 1.00 84.81 95 PHE A O 1
ATOM 756 N N . LEU A 1 96 ? -1.198 5.989 1.454 1.00 93.75 96 LEU A N 1
ATOM 757 C CA . LEU A 1 96 ? -1.908 5.458 0.290 1.00 93.75 96 LEU A CA 1
ATOM 758 C C . LEU A 1 96 ? -2.254 6.574 -0.696 1.00 93.75 96 LEU A C 1
ATOM 760 O O . LEU A 1 96 ? -2.089 6.378 -1.895 1.00 93.75 96 LEU A O 1
ATOM 764 N N . VAL A 1 97 ? -2.667 7.748 -0.205 1.00 94.81 97 VAL A N 1
ATOM 765 C CA . VAL A 1 97 ? -2.951 8.918 -1.056 1.00 94.81 97 VAL A CA 1
ATOM 766 C C . VAL A 1 97 ? -1.704 9.328 -1.836 1.00 94.81 97 VAL A C 1
ATOM 768 O O . VAL A 1 97 ? -1.749 9.464 -3.062 1.00 94.81 97 VAL A O 1
ATOM 771 N N . LEU A 1 98 ? -0.573 9.460 -1.136 1.00 94.31 98 LEU A N 1
ATOM 772 C CA . LEU A 1 98 ? 0.713 9.782 -1.749 1.00 94.31 98 LEU A CA 1
ATOM 773 C C . LEU A 1 98 ? 1.129 8.707 -2.763 1.00 94.31 98 LEU A C 1
ATOM 775 O O . LEU A 1 98 ? 1.486 9.030 -3.895 1.00 94.31 98 LEU A O 1
ATOM 779 N N . GLY A 1 99 ? 1.036 7.430 -2.380 1.00 94.00 99 GLY A N 1
ATOM 780 C CA . GLY A 1 99 ? 1.380 6.298 -3.241 1.00 94.00 99 GLY A CA 1
ATOM 781 C C . GLY A 1 99 ? 0.557 6.247 -4.527 1.00 94.00 99 GLY A C 1
ATOM 782 O O . GLY A 1 99 ? 1.130 6.125 -5.608 1.00 94.00 99 GLY A O 1
ATOM 783 N N . VAL A 1 100 ? -0.768 6.399 -4.431 1.00 96.06 100 VAL A N 1
ATOM 784 C CA . VAL A 1 100 ? -1.676 6.397 -5.590 1.00 96.06 100 VAL A CA 1
ATOM 785 C C . VAL A 1 100 ? -1.403 7.589 -6.500 1.00 96.06 100 VAL A C 1
ATOM 787 O O . VAL A 1 100 ? -1.259 7.403 -7.706 1.00 96.06 100 VAL A O 1
ATOM 790 N N . THR A 1 101 ? -1.257 8.792 -5.940 1.00 96.50 101 THR A N 1
ATOM 791 C CA . THR A 1 101 ? -0.999 10.010 -6.725 1.00 96.50 101 THR A CA 1
ATOM 792 C C . THR A 1 101 ? 0.295 9.882 -7.526 1.00 96.50 101 THR A C 1
ATOM 794 O O . THR A 1 101 ? 0.306 10.085 -8.742 1.00 96.50 101 THR A O 1
ATOM 797 N N . LEU A 1 102 ? 1.381 9.468 -6.867 1.00 96.88 102 LEU A N 1
ATOM 798 C CA . LEU A 1 102 ? 2.667 9.266 -7.527 1.00 96.88 102 LEU A CA 1
ATOM 799 C C . LEU A 1 102 ? 2.615 8.119 -8.542 1.00 96.88 102 LEU A C 1
ATOM 801 O O . LEU A 1 102 ? 3.217 8.232 -9.611 1.00 96.88 102 LEU A O 1
ATOM 805 N N . MET A 1 103 ? 1.876 7.040 -8.259 1.00 96.56 103 MET A N 1
ATOM 806 C CA . MET A 1 103 ? 1.703 5.956 -9.226 1.00 96.56 103 MET A CA 1
ATOM 807 C C . MET A 1 103 ? 0.937 6.389 -10.472 1.00 96.56 103 MET A C 1
ATOM 809 O O . MET A 1 103 ? 1.303 5.945 -11.554 1.00 96.56 103 MET A O 1
ATOM 813 N N . LEU A 1 104 ? -0.084 7.241 -10.368 1.00 96.50 104 LEU A N 1
ATOM 814 C CA . LEU A 1 104 ? -0.822 7.720 -11.542 1.00 96.50 104 LEU A CA 1
ATOM 815 C C . LEU A 1 104 ? 0.085 8.531 -12.473 1.00 96.50 104 LEU A C 1
ATOM 817 O O . LEU A 1 104 ? 0.149 8.253 -13.671 1.00 96.50 104 LEU A O 1
ATOM 821 N N . VAL A 1 105 ? 0.859 9.465 -11.910 1.00 97.00 105 VAL A N 1
ATOM 822 C CA . VAL A 1 105 ? 1.861 10.239 -12.664 1.00 97.00 105 VAL A CA 1
ATOM 823 C C . VAL A 1 105 ? 2.906 9.310 -13.285 1.00 97.00 105 VAL A C 1
ATOM 825 O O . VAL A 1 105 ? 3.265 9.455 -14.454 1.00 97.00 105 VAL A O 1
ATOM 828 N N . PHE A 1 106 ? 3.369 8.315 -12.529 1.00 96.94 106 PHE A N 1
ATOM 829 C CA . PHE A 1 106 ? 4.349 7.348 -13.009 1.00 96.94 106 PHE A CA 1
ATOM 830 C C . PHE A 1 106 ? 3.806 6.461 -14.140 1.00 96.94 106 PHE A C 1
ATOM 832 O O . PHE A 1 106 ? 4.495 6.254 -15.137 1.00 96.94 106 PHE A O 1
ATOM 839 N N . VAL A 1 107 ? 2.574 5.954 -14.025 1.00 96.94 107 VAL A N 1
ATOM 840 C CA . VAL A 1 107 ? 1.916 5.157 -15.073 1.00 96.94 107 VAL A CA 1
ATOM 841 C C . VAL A 1 107 ? 1.768 5.981 -16.343 1.00 96.94 107 VAL A C 1
ATOM 843 O O . VAL A 1 107 ? 2.074 5.469 -17.419 1.00 96.94 107 VAL A O 1
ATOM 846 N N . LEU A 1 108 ? 1.373 7.254 -16.236 1.00 96.88 108 LEU A N 1
ATOM 847 C CA . LEU A 1 108 ? 1.300 8.154 -17.384 1.00 96.88 108 LEU A CA 1
ATOM 848 C C . LEU A 1 108 ? 2.674 8.305 -18.051 1.00 96.88 108 LEU A C 1
ATOM 850 O O . LEU A 1 108 ? 2.801 8.084 -19.254 1.00 96.88 108 LEU A O 1
ATOM 854 N N . PHE A 1 109 ? 3.718 8.593 -17.267 1.00 96.12 109 PHE A N 1
ATOM 855 C CA . PHE A 1 109 ? 5.087 8.703 -17.772 1.00 96.12 109 PHE A CA 1
ATOM 856 C C . PHE A 1 109 ? 5.543 7.431 -18.501 1.00 96.12 109 PHE A C 1
ATOM 858 O O . PHE A 1 109 ? 6.026 7.507 -19.630 1.00 96.12 109 PHE A O 1
ATOM 865 N N . VAL A 1 110 ? 5.375 6.257 -17.887 1.00 94.88 110 VAL A N 1
ATOM 866 C CA . VAL A 1 110 ? 5.788 4.982 -18.491 1.00 94.88 110 VAL A CA 1
ATOM 867 C C . VAL A 1 110 ? 4.959 4.662 -19.737 1.00 94.88 110 VAL A C 1
ATOM 869 O O . VAL A 1 110 ? 5.513 4.164 -20.715 1.00 94.88 110 VAL A O 1
ATOM 872 N N . SER A 1 111 ? 3.665 4.992 -19.746 1.00 95.00 111 SER A N 1
ATOM 873 C CA . SER A 1 111 ? 2.799 4.815 -20.919 1.00 95.00 111 SER A CA 1
ATOM 874 C C . SER A 1 111 ? 3.301 5.633 -22.105 1.00 95.00 111 SER A C 1
ATOM 876 O O . SER A 1 111 ? 3.426 5.099 -23.203 1.00 95.00 111 SER A O 1
ATOM 878 N N . LEU A 1 112 ? 3.694 6.892 -21.878 1.00 95.38 112 LEU A N 1
ATOM 879 C CA . LEU A 1 112 ? 4.296 7.734 -22.914 1.00 95.38 112 LEU A CA 1
ATOM 880 C C . LEU A 1 112 ? 5.606 7.146 -23.457 1.00 95.38 112 LEU A C 1
ATOM 882 O O . LEU A 1 112 ? 5.871 7.265 -24.649 1.00 95.38 112 LEU A O 1
ATOM 886 N N . GLN A 1 113 ? 6.425 6.498 -22.621 1.00 93.31 113 GLN A N 1
ATOM 887 C CA . GLN A 1 113 ? 7.639 5.823 -23.102 1.00 93.31 113 GLN A CA 1
ATOM 888 C C . GLN A 1 113 ? 7.309 4.602 -23.968 1.00 93.31 113 GLN A C 1
ATOM 890 O O . GLN A 1 113 ? 7.951 4.399 -24.994 1.00 93.31 113 GLN A O 1
ATOM 895 N N . VAL A 1 114 ? 6.296 3.814 -23.593 1.00 92.50 114 VAL A N 1
ATOM 896 C CA . VAL A 1 114 ? 5.845 2.662 -24.391 1.00 92.50 114 VAL A CA 1
ATOM 897 C C . VAL A 1 114 ? 5.271 3.106 -25.739 1.00 92.50 114 VAL A C 1
ATOM 899 O O . VAL A 1 114 ? 5.551 2.461 -26.743 1.00 92.50 114 VAL A O 1
ATOM 902 N N . LEU A 1 115 ? 4.526 4.217 -25.779 1.00 93.12 115 LEU A N 1
ATOM 903 C CA . LEU A 1 115 ? 4.006 4.800 -27.024 1.00 93.12 115 LEU A CA 1
ATOM 904 C C . LEU A 1 115 ? 5.115 5.312 -27.953 1.00 93.12 115 LEU A C 1
ATOM 906 O O . LEU A 1 115 ? 4.941 5.302 -29.163 1.00 93.12 115 LEU A O 1
ATOM 910 N N . LYS A 1 116 ? 6.274 5.698 -27.406 1.00 91.50 116 LYS A N 1
ATOM 911 C CA . LYS A 1 116 ? 7.499 6.012 -28.167 1.00 91.50 116 LYS A CA 1
ATOM 912 C C . LYS A 1 116 ? 8.289 4.757 -28.570 1.00 91.50 116 LYS A C 1
ATOM 914 O O . LYS A 1 116 ? 9.511 4.805 -28.654 1.00 91.50 116 LYS A O 1
ATOM 919 N N . GLU A 1 117 ? 7.602 3.628 -28.717 1.00 87.44 117 GLU A N 1
ATOM 920 C CA . GLU A 1 117 ? 8.149 2.331 -29.137 1.00 87.44 117 GLU A CA 1
ATOM 921 C C . GLU A 1 117 ? 9.234 1.737 -28.220 1.00 87.44 117 GLU A C 1
ATOM 923 O O . GLU A 1 117 ? 9.905 0.769 -28.572 1.00 87.44 117 GLU A O 1
ATOM 928 N N . LYS A 1 118 ? 9.374 2.222 -26.977 1.00 87.19 118 LYS A N 1
ATOM 929 C CA . LYS A 1 118 ? 10.307 1.637 -26.000 1.00 87.19 118 LYS A CA 1
ATOM 930 C C . LYS A 1 118 ? 9.712 0.389 -25.351 1.00 87.19 118 LYS A C 1
ATOM 932 O O . LYS A 1 118 ? 9.289 0.397 -24.190 1.00 87.19 118 LYS A O 1
ATOM 937 N N . VAL A 1 119 ? 9.685 -0.714 -26.100 1.00 86.75 119 VAL A N 1
ATOM 938 C CA . VAL A 1 119 ? 9.021 -1.982 -25.730 1.00 86.75 119 VAL A CA 1
ATOM 939 C C . VAL A 1 119 ? 9.502 -2.539 -24.383 1.00 86.75 119 VAL A C 1
ATOM 941 O O . VAL A 1 119 ? 8.733 -3.167 -23.649 1.00 86.75 119 VAL A O 1
ATOM 944 N N . PHE A 1 120 ? 10.746 -2.263 -23.989 1.00 87.19 120 PHE A N 1
ATOM 945 C CA . PHE A 1 120 ? 11.308 -2.702 -22.709 1.00 87.19 120 PHE A CA 1
ATOM 946 C C . PHE A 1 120 ? 10.597 -2.107 -21.474 1.00 87.19 120 PHE A C 1
ATOM 948 O O . PHE A 1 120 ? 10.625 -2.719 -20.403 1.00 87.19 120 PHE A O 1
ATOM 955 N N . PHE A 1 121 ? 9.867 -0.991 -21.608 1.00 91.50 121 PHE A N 1
ATOM 956 C CA . PHE A 1 121 ? 9.009 -0.457 -20.542 1.00 91.50 121 PHE A CA 1
ATOM 957 C C . PHE A 1 121 ? 7.707 -1.249 -20.343 1.00 91.50 121 PHE A C 1
ATOM 959 O O . PHE A 1 121 ? 7.093 -1.140 -19.282 1.00 91.50 121 PHE A O 1
ATOM 966 N N . LYS A 1 122 ? 7.286 -2.091 -21.298 1.00 92.00 122 LYS A N 1
ATOM 967 C CA . LYS A 1 122 ? 5.982 -2.783 -21.265 1.00 92.00 122 LYS A CA 1
ATOM 968 C C . LYS A 1 122 ? 5.787 -3.633 -20.008 1.00 92.00 122 LYS A C 1
ATOM 970 O O . LYS A 1 122 ? 4.725 -3.596 -19.394 1.00 92.00 122 LYS A O 1
ATOM 975 N N . LYS A 1 123 ? 6.821 -4.366 -19.577 1.00 91.81 123 LYS A N 1
ATOM 976 C CA . LYS A 1 123 ? 6.758 -5.179 -18.344 1.00 91.81 123 LYS A CA 1
ATOM 977 C C . LYS A 1 123 ? 6.598 -4.313 -17.095 1.00 91.81 123 LYS A C 1
ATOM 979 O O . LYS A 1 123 ? 5.858 -4.683 -16.186 1.00 91.81 123 LYS A O 1
ATOM 984 N N . LEU A 1 124 ? 7.286 -3.170 -17.060 1.00 93.81 124 LEU A N 1
ATOM 985 C CA . LEU A 1 124 ? 7.176 -2.211 -15.966 1.00 93.81 124 LEU A CA 1
ATOM 986 C C . LEU A 1 124 ? 5.765 -1.620 -15.926 1.00 93.81 124 LEU A C 1
ATOM 988 O O . LEU A 1 124 ? 5.144 -1.625 -14.869 1.00 93.81 124 LEU A O 1
ATOM 992 N N . LEU A 1 125 ? 5.237 -1.225 -17.089 1.00 96.12 125 LEU A N 1
ATOM 993 C CA . LEU A 1 125 ? 3.897 -0.669 -17.237 1.00 96.12 125 LEU A CA 1
ATOM 994 C C . LEU A 1 125 ? 2.810 -1.621 -16.733 1.00 96.12 125 LEU A C 1
ATOM 996 O O . LEU A 1 125 ? 1.998 -1.225 -15.904 1.00 96.12 125 LEU A O 1
ATOM 1000 N N . VAL A 1 126 ? 2.814 -2.880 -17.185 1.00 96.50 126 VAL A N 1
ATOM 1001 C CA . VAL A 1 126 ? 1.806 -3.879 -16.778 1.00 96.50 126 VAL A CA 1
ATOM 1002 C C . VAL A 1 126 ? 1.796 -4.053 -15.261 1.00 96.50 126 VAL A C 1
ATOM 1004 O O . VAL A 1 126 ? 0.736 -4.036 -14.636 1.00 96.50 126 VAL A O 1
ATOM 1007 N N . LYS A 1 127 ? 2.978 -4.159 -14.645 1.00 95.25 127 LYS A N 1
ATOM 1008 C CA . LYS A 1 127 ? 3.091 -4.283 -13.190 1.00 95.25 127 LYS A CA 1
ATOM 1009 C C . LYS A 1 127 ? 2.614 -3.022 -12.463 1.00 95.25 127 LYS A C 1
ATOM 1011 O O . LYS A 1 127 ? 1.918 -3.129 -11.456 1.00 95.25 127 LYS A O 1
ATOM 1016 N N . SER A 1 128 ? 2.962 -1.846 -12.981 1.00 96.56 128 SER A N 1
ATOM 1017 C CA . SER A 1 128 ? 2.524 -0.556 -12.447 1.00 96.56 128 SER A CA 1
ATOM 1018 C C . SER A 1 128 ? 1.013 -0.377 -12.510 1.00 96.56 128 SER A C 1
ATOM 1020 O O . SER A 1 128 ? 0.432 0.078 -11.530 1.00 96.56 128 SER A O 1
ATOM 1022 N N . ILE A 1 129 ? 0.373 -0.778 -13.610 1.00 97.69 129 ILE A N 1
ATOM 1023 C CA . ILE A 1 129 ? -1.086 -0.743 -13.752 1.00 97.69 129 ILE A CA 1
ATOM 1024 C C . ILE A 1 129 ? -1.735 -1.707 -12.762 1.00 97.69 129 ILE A C 1
ATOM 1026 O O . ILE A 1 129 ? -2.679 -1.319 -12.082 1.00 97.69 129 ILE A O 1
ATOM 1030 N N . LEU A 1 130 ? -1.219 -2.932 -12.627 1.00 97.00 130 LEU A N 1
ATOM 10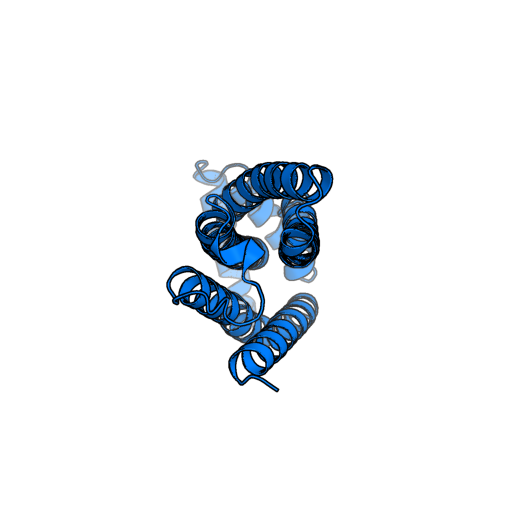31 C CA . LEU A 1 130 ? -1.783 -3.923 -11.709 1.00 97.00 130 LEU A CA 1
ATOM 1032 C C . LEU A 1 130 ? -1.744 -3.432 -10.254 1.00 97.00 130 LEU A C 1
ATOM 1034 O O . LEU A 1 130 ? -2.772 -3.410 -9.581 1.00 97.00 130 LEU A O 1
ATOM 1038 N N . ILE A 1 131 ? -0.578 -2.983 -9.780 1.00 96.88 131 ILE A N 1
ATOM 1039 C CA . ILE A 1 131 ? -0.426 -2.469 -8.409 1.00 96.88 131 ILE A CA 1
ATOM 1040 C C . ILE A 1 131 ? -1.219 -1.170 -8.224 1.00 96.88 131 ILE A C 1
ATOM 1042 O O . ILE A 1 131 ? -1.907 -1.010 -7.217 1.00 96.88 131 ILE A O 1
ATOM 1046 N N . GLY A 1 132 ? -1.151 -0.262 -9.201 1.00 96.94 132 GLY A N 1
ATOM 1047 C CA . GLY A 1 132 ? -1.862 1.013 -9.176 1.00 96.94 132 GLY A CA 1
ATOM 1048 C C . GLY A 1 132 ? -3.377 0.839 -9.121 1.00 96.94 132 GLY A C 1
ATOM 1049 O O . GLY A 1 132 ? -4.029 1.528 -8.347 1.00 96.94 132 GLY A O 1
ATOM 1050 N N . THR A 1 133 ? -3.931 -0.126 -9.857 1.00 97.69 133 THR A N 1
ATOM 1051 C CA . THR A 1 133 ? -5.373 -0.421 -9.860 1.00 97.69 133 THR A CA 1
ATOM 1052 C C . THR A 1 133 ? -5.836 -0.927 -8.499 1.00 97.69 133 THR A C 1
ATOM 1054 O O . THR A 1 133 ? -6.832 -0.441 -7.971 1.00 97.69 133 THR A O 1
ATOM 1057 N N . VAL A 1 134 ? -5.090 -1.852 -7.885 1.00 97.25 134 VAL A N 1
ATOM 1058 C CA . VAL A 1 134 ? -5.414 -2.345 -6.537 1.00 97.25 134 VAL A CA 1
ATOM 1059 C C . VAL A 1 134 ? -5.320 -1.214 -5.510 1.00 97.25 134 VAL A C 1
ATOM 1061 O O . VAL A 1 134 ? -6.238 -1.027 -4.715 1.00 97.25 134 VAL A O 1
ATOM 1064 N N . ALA A 1 135 ? -4.249 -0.416 -5.546 1.00 96.94 135 ALA A N 1
ATOM 1065 C CA . ALA A 1 135 ? -4.085 0.724 -4.646 1.00 96.94 135 ALA A CA 1
ATOM 1066 C C . ALA A 1 135 ? -5.209 1.761 -4.812 1.00 96.94 135 ALA A C 1
ATOM 1068 O O . ALA A 1 135 ? -5.751 2.246 -3.818 1.00 96.94 135 ALA A O 1
ATOM 1069 N N . LEU A 1 136 ? -5.603 2.052 -6.055 1.00 97.31 136 LEU A N 1
ATOM 1070 C CA . LEU A 1 136 ? -6.686 2.975 -6.379 1.00 97.31 136 LEU A CA 1
ATOM 1071 C C . LEU A 1 136 ? -8.041 2.466 -5.871 1.00 97.31 136 LEU A C 1
ATOM 1073 O O . LEU A 1 136 ? -8.783 3.237 -5.267 1.00 97.31 136 LEU A O 1
ATOM 1077 N N . ALA A 1 137 ? -8.339 1.175 -6.041 1.00 97.06 137 ALA A N 1
ATOM 1078 C CA . ALA A 1 137 ? -9.575 0.574 -5.539 1.00 97.06 137 ALA A CA 1
ATOM 1079 C C . ALA A 1 137 ? -9.703 0.722 -4.010 1.00 97.06 137 ALA A C 1
ATOM 1081 O O . ALA A 1 137 ? -10.742 1.136 -3.499 1.00 97.06 137 ALA A O 1
ATOM 1082 N N . PHE A 1 138 ? -8.622 0.462 -3.267 1.00 96.00 138 PHE A N 1
ATOM 1083 C CA . PHE A 1 138 ? -8.600 0.640 -1.808 1.00 96.00 138 PHE A CA 1
ATOM 1084 C C . PHE A 1 138 ? -8.609 2.107 -1.372 1.00 96.00 138 PHE A C 1
ATOM 1086 O O . PHE A 1 138 ? -9.130 2.429 -0.302 1.00 96.00 138 PHE A O 1
ATOM 1093 N N . TYR A 1 139 ? -8.025 2.998 -2.171 1.00 95.56 139 TYR A N 1
ATOM 1094 C CA . TYR A 1 139 ? -8.077 4.432 -1.916 1.00 95.56 139 TYR A CA 1
ATOM 1095 C C . TYR A 1 139 ? -9.516 4.953 -2.006 1.00 95.56 139 TYR A C 1
ATOM 1097 O O . TYR A 1 139 ? -9.965 5.635 -1.084 1.00 95.56 139 TYR A O 1
ATOM 1105 N N . GLN A 1 140 ? -10.245 4.562 -3.057 1.00 95.75 140 GLN A N 1
ATOM 1106 C CA . GLN A 1 140 ? -11.639 4.954 -3.285 1.00 95.75 140 GLN A CA 1
ATOM 1107 C C . GLN A 1 140 ? -12.608 4.354 -2.260 1.00 95.75 140 GLN A C 1
ATOM 1109 O O . GLN A 1 140 ? -13.627 4.966 -1.950 1.00 95.75 140 GLN A O 1
ATOM 1114 N N . ALA A 1 141 ? -12.296 3.182 -1.703 1.00 94.62 141 ALA A N 1
ATOM 1115 C CA . ALA A 1 141 ? -13.122 2.561 -0.677 1.00 94.62 141 ALA A CA 1
ATOM 1116 C C . ALA A 1 141 ? -13.172 3.429 0.607 1.00 94.62 141 ALA A C 1
ATOM 1118 O O . ALA A 1 141 ? -12.125 3.681 1.225 1.00 94.62 141 ALA A O 1
ATOM 1119 N N . PRO A 1 142 ? -14.361 3.876 1.063 1.00 93.44 142 PRO A N 1
ATOM 1120 C CA . PRO A 1 142 ? -14.490 4.670 2.282 1.00 93.44 142 PRO A CA 1
ATOM 1121 C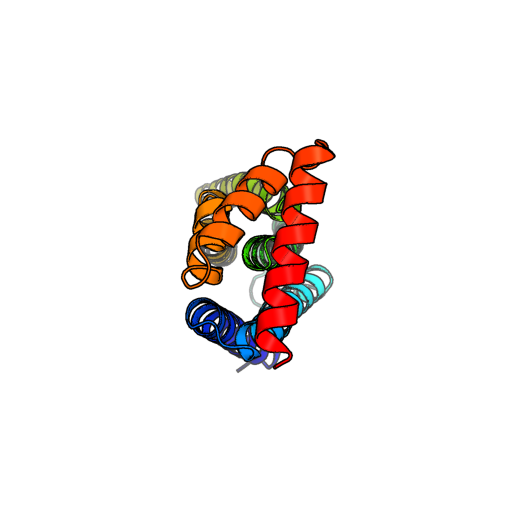 C . PRO A 1 142 ? -13.960 3.923 3.506 1.00 93.44 142 PRO A C 1
ATOM 1123 O O . PRO A 1 142 ? -14.135 2.712 3.642 1.00 93.44 142 PRO A O 1
ATOM 1126 N N . LEU A 1 143 ? -13.340 4.646 4.445 1.00 92.50 143 LEU A N 1
ATOM 1127 C CA . LEU A 1 143 ? -12.868 4.033 5.693 1.00 92.50 143 LEU A CA 1
ATOM 1128 C C . LEU A 1 143 ? -14.031 3.408 6.485 1.00 92.50 143 LEU A C 1
ATOM 1130 O O . LEU A 1 143 ? -13.877 2.333 7.061 1.00 92.50 143 LEU A O 1
ATOM 1134 N N . ALA A 1 144 ? -15.202 4.050 6.444 1.00 94.44 144 ALA A N 1
ATOM 1135 C CA . ALA A 1 144 ? -16.430 3.565 7.065 1.00 94.44 144 ALA A CA 1
ATOM 1136 C C . ALA A 1 144 ? -16.821 2.155 6.594 1.00 94.44 144 ALA A C 1
ATOM 1138 O O . ALA A 1 144 ? -17.247 1.342 7.409 1.00 94.44 144 ALA A O 1
ATOM 1139 N N . THR A 1 145 ? -16.610 1.824 5.315 1.00 94.88 145 THR A N 1
ATOM 1140 C CA . THR A 1 145 ? -16.898 0.487 4.777 1.00 94.88 145 THR A CA 1
ATOM 1141 C C . THR A 1 145 ? -16.072 -0.583 5.485 1.00 94.88 145 THR A C 1
ATOM 1143 O O . THR A 1 145 ? -16.621 -1.584 5.937 1.00 94.88 145 THR A O 1
ATOM 1146 N N . PHE A 1 146 ? -14.768 -0.355 5.662 1.00 94.88 146 PHE A N 1
ATOM 1147 C CA . PHE A 1 146 ? -13.907 -1.296 6.383 1.00 94.88 146 PHE A CA 1
ATOM 1148 C C . PHE A 1 146 ? -14.263 -1.385 7.870 1.00 94.88 146 PHE A C 1
ATOM 1150 O O . PHE A 1 146 ? -14.284 -2.483 8.421 1.00 94.88 146 PHE A O 1
ATOM 1157 N N . ILE A 1 147 ? -14.582 -0.255 8.513 1.00 95.94 147 ILE A N 1
ATOM 1158 C CA . ILE A 1 147 ? -15.017 -0.235 9.918 1.00 95.94 147 ILE A CA 1
ATOM 1159 C C . ILE A 1 147 ? -16.286 -1.079 10.091 1.00 95.94 147 ILE A C 1
ATOM 1161 O O . ILE A 1 147 ? -16.332 -1.939 10.967 1.00 95.94 147 ILE A O 1
ATOM 1165 N N . ASN A 1 148 ? -17.281 -0.894 9.224 1.00 96.50 148 ASN A N 1
ATOM 1166 C CA . ASN A 1 148 ? -18.529 -1.650 9.278 1.00 96.50 148 ASN A CA 1
ATOM 1167 C C . ASN A 1 148 ? -18.317 -3.149 9.042 1.00 96.50 148 ASN A C 1
ATOM 1169 O O . ASN A 1 148 ? -18.950 -3.955 9.714 1.00 96.50 148 ASN A O 1
ATOM 1173 N N . ILE A 1 149 ? -17.408 -3.539 8.142 1.00 95.44 149 ILE A N 1
ATOM 1174 C CA . ILE A 1 149 ? -17.079 -4.955 7.916 1.00 95.44 149 ILE A CA 1
ATOM 1175 C C . ILE A 1 149 ? -16.406 -5.558 9.157 1.00 95.44 149 ILE A C 1
ATOM 1177 O O . ILE A 1 149 ? -16.815 -6.621 9.620 1.00 95.44 149 ILE A O 1
ATOM 1181 N N . TYR A 1 150 ? -15.394 -4.888 9.718 1.00 94.56 150 TYR A N 1
ATOM 1182 C CA . TYR A 1 150 ? -14.606 -5.429 10.836 1.00 94.56 150 TYR A CA 1
ATOM 1183 C C . TYR A 1 150 ? -15.349 -5.435 12.169 1.00 94.56 150 TYR A C 1
ATOM 1185 O O . TYR A 1 150 ? -15.011 -6.217 13.052 1.00 94.56 150 TYR A 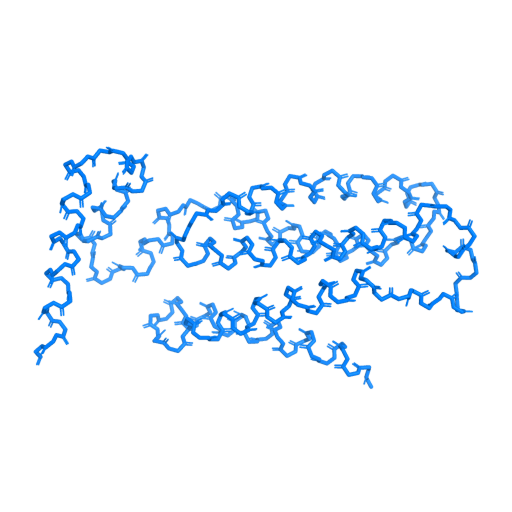O 1
ATOM 1193 N N . TYR A 1 151 ? -16.336 -4.559 12.326 1.00 94.56 151 TYR A N 1
ATOM 1194 C CA . TYR A 1 151 ? -17.140 -4.440 13.538 1.00 94.56 151 TYR A CA 1
ATOM 1195 C C . TYR A 1 151 ? -18.619 -4.726 13.261 1.00 94.56 151 TYR A C 1
ATOM 1197 O O . TYR A 1 151 ? -19.486 -4.184 13.945 1.00 94.56 151 TYR A O 1
ATOM 1205 N N . ARG A 1 152 ? -18.918 -5.596 12.284 1.00 94.62 152 ARG A N 1
ATOM 1206 C CA . ARG A 1 152 ? -20.295 -5.970 11.911 1.00 94.62 152 ARG A CA 1
ATOM 1207 C C . ARG A 1 152 ? -21.103 -6.547 13.079 1.00 94.62 152 ARG A C 1
ATOM 1209 O O . ARG A 1 152 ? -22.292 -6.274 13.185 1.00 94.62 152 ARG A O 1
ATOM 1216 N N . ASP A 1 153 ? -20.440 -7.254 13.996 1.00 94.38 153 ASP A N 1
ATOM 1217 C CA . ASP A 1 153 ? -21.062 -7.831 15.199 1.00 94.38 153 ASP A CA 1
ATOM 1218 C C . ASP A 1 153 ? -21.265 -6.782 16.317 1.00 94.38 153 ASP A C 1
ATOM 1220 O O . ASP A 1 153 ? -21.910 -7.034 17.337 1.00 94.38 153 ASP A O 1
ATOM 1224 N N . HIS A 1 154 ? -20.721 -5.572 16.132 1.00 94.88 154 HIS A N 1
ATOM 1225 C CA . HIS A 1 154 ? -20.744 -4.466 17.089 1.00 94.88 154 HIS A CA 1
ATOM 1226 C C . HIS A 1 154 ? -21.091 -3.122 16.413 1.00 94.88 154 HIS A C 1
ATOM 1228 O O . HIS A 1 154 ? -20.304 -2.171 16.480 1.00 94.88 154 HIS A O 1
ATOM 1234 N N . PRO A 1 155 ? -22.290 -2.983 15.812 1.00 95.12 155 PRO A N 1
ATOM 1235 C CA . PRO A 1 155 ? -22.659 -1.805 15.018 1.00 95.12 155 PRO A CA 1
ATOM 1236 C C . PRO A 1 155 ? -22.651 -0.497 15.824 1.00 95.12 155 PRO A C 1
ATOM 1238 O O . PRO A 1 155 ? -22.276 0.554 15.307 1.00 95.12 155 PRO A O 1
ATOM 1241 N N . ALA A 1 156 ? -22.990 -0.552 17.118 1.00 95.06 156 ALA A N 1
ATOM 1242 C CA . ALA A 1 156 ? -22.917 0.611 18.004 1.00 95.06 156 ALA A CA 1
ATOM 1243 C C . ALA A 1 156 ? -21.475 1.126 18.173 1.00 95.06 156 ALA A C 1
ATOM 1245 O O . ALA A 1 156 ? -21.249 2.333 18.185 1.00 95.06 156 ALA A O 1
ATOM 1246 N N . PHE A 1 157 ? -20.492 0.221 18.260 1.00 95.25 157 PHE A N 1
ATOM 1247 C CA . PHE A 1 157 ? -19.078 0.595 18.302 1.00 95.25 157 PHE A CA 1
ATOM 1248 C C . PHE A 1 157 ? -18.611 1.133 16.945 1.00 95.25 157 PHE A C 1
ATOM 1250 O O . PHE A 1 157 ? -17.938 2.161 16.900 1.00 95.25 157 PHE A O 1
ATOM 1257 N N . ALA A 1 158 ? -19.007 0.477 15.847 1.00 96.25 158 ALA A N 1
ATOM 1258 C CA . ALA A 1 158 ? -18.667 0.900 14.490 1.00 96.25 158 ALA A CA 1
ATOM 1259 C C . ALA A 1 158 ? -19.080 2.357 14.227 1.00 96.25 158 ALA A C 1
ATOM 1261 O O . ALA A 1 158 ? -18.267 3.145 13.748 1.00 96.25 158 ALA A O 1
ATOM 1262 N N . LYS A 1 159 ? -20.301 2.739 14.628 1.00 96.50 159 LYS A N 1
ATOM 1263 C CA . LYS A 1 159 ? -20.819 4.104 14.469 1.00 96.50 159 LYS A CA 1
ATOM 1264 C C . LYS A 1 159 ? -19.945 5.147 15.171 1.00 96.50 159 LYS A C 1
ATOM 1266 O O . LYS A 1 159 ? -19.484 6.090 14.536 1.00 96.50 159 LYS A O 1
ATOM 1271 N N . VAL A 1 160 ? -19.657 4.945 16.457 1.00 96.44 160 VAL A N 1
ATOM 1272 C CA . VAL A 1 160 ? -18.836 5.887 17.240 1.00 96.44 160 VAL A CA 1
ATOM 1273 C C . VAL A 1 160 ? -17.397 5.932 16.715 1.00 96.44 160 VAL A C 1
ATOM 1275 O O . VAL A 1 160 ? -16.755 6.983 16.726 1.00 96.44 160 VAL A O 1
ATOM 1278 N N . PHE A 1 161 ? -16.880 4.806 16.215 1.00 95.88 161 PHE A N 1
ATOM 1279 C CA . PHE A 1 161 ? -15.557 4.773 15.604 1.00 95.88 161 PHE A CA 1
ATOM 1280 C C . PHE A 1 161 ? -15.511 5.574 14.293 1.00 95.88 161 PHE A C 1
ATOM 1282 O O . PHE A 1 161 ? -14.558 6.322 14.081 1.00 95.88 161 PHE A O 1
ATOM 1289 N N . ILE A 1 162 ? -16.541 5.484 13.447 1.00 95.75 162 ILE A N 1
ATOM 1290 C CA . ILE A 1 162 ? -16.659 6.309 12.235 1.00 95.75 162 ILE A CA 1
ATOM 1291 C C . ILE A 1 162 ? -16.698 7.796 12.604 1.00 95.75 162 ILE A C 1
ATOM 1293 O O . ILE A 1 162 ? -15.876 8.558 12.099 1.00 95.75 162 ILE A O 1
ATOM 1297 N N . GLU A 1 163 ? -17.561 8.189 13.547 1.00 95.12 163 GLU A N 1
ATOM 1298 C CA . GLU A 1 163 ? -17.697 9.585 13.987 1.00 95.12 163 GLU A CA 1
ATOM 1299 C C . GLU A 1 163 ? -16.364 10.171 14.476 1.00 95.12 163 GLU A C 1
ATOM 1301 O O . GLU A 1 163 ? -16.016 11.301 14.122 1.00 95.12 163 GLU A O 1
ATOM 1306 N N . TYR A 1 164 ? -15.597 9.402 15.260 1.00 94.31 164 TYR A N 1
ATOM 1307 C CA . TYR A 1 164 ? -14.260 9.795 15.712 1.00 94.31 164 TYR A CA 1
ATOM 1308 C C . TYR A 1 164 ? -13.261 9.932 14.556 1.00 94.31 164 TYR A C 1
ATOM 1310 O O . TYR A 1 164 ? -12.410 10.818 14.580 1.00 94.31 164 TYR A O 1
ATOM 1318 N N . ARG A 1 165 ? -13.327 9.070 13.535 1.00 92.81 165 ARG A N 1
ATOM 1319 C CA . ARG A 1 165 ? -12.393 9.128 12.399 1.00 92.81 165 ARG A CA 1
ATOM 1320 C C . ARG A 1 165 ? -12.681 10.289 11.454 1.00 92.81 165 ARG A C 1
ATOM 1322 O O . ARG A 1 165 ? -11.738 10.777 10.838 1.00 92.81 165 ARG A O 1
ATOM 1329 N N . GLU A 1 166 ? -13.930 10.734 11.364 1.00 91.69 166 GLU A N 1
ATOM 1330 C CA . GLU A 1 166 ? -14.317 11.929 10.604 1.00 91.69 166 GLU A CA 1
ATOM 1331 C C . GLU A 1 166 ? -13.818 13.220 11.259 1.00 91.69 166 GLU A C 1
ATOM 1333 O O . GLU A 1 166 ? -13.385 14.135 10.564 1.00 91.69 166 GLU A O 1
ATOM 1338 N N . ASP A 1 167 ? -13.840 13.282 12.593 1.00 92.56 167 ASP A N 1
ATOM 1339 C CA . ASP A 1 167 ? -13.386 14.446 13.355 1.00 92.56 167 ASP A CA 1
ATOM 1340 C C . ASP A 1 167 ? -12.526 14.025 14.562 1.00 92.56 167 ASP A C 1
ATOM 1342 O O . ASP A 1 167 ? -12.992 14.004 15.708 1.00 92.56 167 ASP A O 1
ATOM 1346 N N . PRO A 1 168 ? -11.247 13.674 14.323 1.00 88.19 168 PRO A N 1
ATOM 1347 C CA . PRO A 1 168 ? -10.364 13.159 15.366 1.00 88.19 168 PRO A CA 1
ATOM 1348 C C . PRO A 1 168 ? -9.921 14.227 16.374 1.00 88.19 168 PRO A C 1
ATOM 1350 O O . PRO A 1 168 ? -9.362 13.871 17.413 1.00 88.19 168 PRO A O 1
ATOM 1353 N N . LYS A 1 169 ? -10.143 15.517 16.078 1.00 92.88 169 LYS A N 1
ATOM 1354 C CA . LYS A 1 169 ? -9.800 16.644 16.961 1.00 92.88 169 LYS A CA 1
ATOM 1355 C C . LYS A 1 169 ? -10.910 16.959 17.966 1.00 92.88 169 LYS A C 1
ATOM 1357 O O . LYS A 1 169 ? -10.673 17.688 18.924 1.00 92.88 169 LYS A O 1
ATOM 1362 N N . ASN A 1 170 ? -12.103 16.403 17.778 1.00 94.88 170 ASN A N 1
ATOM 1363 C CA . ASN A 1 170 ? -13.216 16.582 18.693 1.00 94.88 170 ASN A CA 1
ATOM 1364 C C . ASN A 1 170 ? -13.081 15.675 19.922 1.00 94.88 170 ASN A C 1
ATOM 1366 O O . ASN A 1 170 ? -13.271 14.456 19.863 1.00 94.88 170 ASN A O 1
ATOM 1370 N N . GLU A 1 171 ? -12.778 16.292 21.063 1.00 94.25 171 GLU A N 1
ATOM 1371 C CA . GLU A 1 171 ? -12.567 15.585 22.328 1.00 94.25 171 GLU A CA 1
ATOM 1372 C C . GLU A 1 171 ? -13.816 14.823 22.810 1.00 94.25 171 GLU A C 1
ATOM 1374 O O . GLU A 1 171 ? -13.682 13.758 23.414 1.00 94.25 171 GLU A O 1
ATOM 1379 N N . VAL A 1 172 ? -15.032 15.287 22.486 1.00 95.25 172 VAL A N 1
ATOM 1380 C CA . VAL A 1 172 ? -16.280 14.587 22.850 1.00 95.25 172 VAL A CA 1
ATOM 1381 C C . VAL A 1 172 ? -16.391 13.264 22.091 1.00 95.25 172 VAL A C 1
ATOM 1383 O O . VAL A 1 172 ? -16.592 12.210 22.697 1.00 95.25 172 VAL A O 1
ATOM 1386 N N . LYS A 1 173 ? -16.190 13.289 20.768 1.00 93.19 173 LYS A N 1
ATOM 1387 C CA . LYS A 1 173 ? -16.222 12.079 19.927 1.00 93.19 173 LYS A CA 1
ATOM 1388 C C . LYS A 1 173 ? -15.127 11.089 20.320 1.00 93.19 173 LYS A C 1
ATOM 1390 O O . LYS A 1 173 ? -15.373 9.886 20.416 1.00 93.19 173 LYS A O 1
ATOM 1395 N N . LYS A 1 174 ? -13.929 11.596 20.616 1.00 94.19 174 LYS A N 1
ATOM 1396 C CA . LYS A 1 174 ? -12.803 10.797 21.114 1.00 94.19 174 LYS A CA 1
ATOM 1397 C C . LYS A 1 174 ? -13.128 10.124 22.448 1.00 94.19 174 LYS A C 1
ATOM 1399 O O . LYS A 1 174 ? -12.879 8.928 22.589 1.00 94.19 174 LYS A O 1
ATOM 1404 N N . LYS A 1 175 ? -13.726 10.843 23.405 1.00 95.31 175 LYS A N 1
ATOM 1405 C CA . LYS A 1 175 ? -14.162 10.271 24.688 1.00 95.31 175 LYS A CA 1
ATOM 1406 C C . LYS A 1 175 ? -15.201 9.166 24.486 1.00 95.31 175 LYS A C 1
ATOM 1408 O O . LYS A 1 175 ? -15.010 8.064 25.000 1.00 95.31 175 LYS A O 1
ATOM 1413 N N . ASN A 1 176 ? -16.229 9.414 23.673 1.00 94.31 176 ASN A N 1
ATOM 1414 C CA . ASN A 1 176 ? -17.264 8.423 23.359 1.00 94.31 176 ASN A CA 1
ATOM 1415 C C . ASN A 1 176 ? -16.664 7.149 22.743 1.00 94.31 176 ASN A C 1
ATOM 1417 O O . ASN A 1 176 ? -17.018 6.035 23.133 1.00 94.31 176 ASN A O 1
ATOM 1421 N N . TYR A 1 177 ? -15.711 7.301 21.819 1.00 94.88 177 TYR A N 1
ATOM 1422 C CA . TYR A 1 177 ? -14.989 6.181 21.215 1.00 94.88 177 TYR A CA 1
ATOM 1423 C C . TYR A 1 177 ? -14.200 5.372 22.253 1.00 94.88 177 TYR A C 1
ATOM 1425 O O . TYR A 1 177 ? -14.285 4.141 22.271 1.00 94.88 177 TYR A O 1
ATOM 1433 N N . LEU A 1 178 ? -13.461 6.039 23.143 1.00 94.75 178 LEU A N 1
ATOM 1434 C CA . LEU A 1 178 ? -12.680 5.371 24.188 1.00 94.75 178 LEU A CA 1
ATOM 1435 C C . LEU A 1 178 ? -13.574 4.603 25.172 1.00 94.75 178 LEU A C 1
ATOM 1437 O O . LEU A 1 178 ? -13.248 3.474 25.545 1.00 94.75 178 LEU A O 1
ATOM 1441 N N . GLU A 1 179 ? -14.722 5.167 25.548 1.00 94.88 179 GLU A N 1
ATOM 1442 C CA . GLU A 1 179 ? -15.703 4.492 26.400 1.00 94.88 179 GLU A CA 1
ATOM 1443 C C . GLU A 1 179 ? -16.316 3.265 25.714 1.00 94.88 179 GLU A C 1
ATOM 1445 O O . GLU A 1 179 ? -16.379 2.186 26.311 1.00 94.88 179 GLU A O 1
ATOM 1450 N N . ALA A 1 180 ? -16.719 3.395 24.446 1.00 93.62 180 ALA A N 1
ATOM 1451 C CA . ALA A 1 180 ? -17.243 2.282 23.659 1.00 93.62 180 ALA A CA 1
ATOM 1452 C C . ALA A 1 180 ? -16.197 1.164 23.498 1.00 93.62 180 ALA A C 1
ATOM 1454 O O . ALA A 1 180 ? -16.515 -0.016 23.664 1.00 93.62 180 ALA A O 1
ATOM 1455 N N . ARG A 1 181 ? -14.929 1.527 23.264 1.00 93.38 181 ARG A N 1
ATOM 1456 C CA . ARG A 1 181 ? -13.805 0.583 23.187 1.00 93.38 181 ARG A CA 1
ATOM 1457 C C . ARG A 1 181 ? -13.593 -0.160 24.505 1.00 93.38 181 ARG A C 1
ATOM 1459 O O . ARG A 1 181 ? -13.391 -1.372 24.490 1.00 93.38 181 ARG A O 1
ATOM 1466 N N . LYS A 1 182 ? -13.663 0.535 25.644 1.00 93.75 182 LYS A N 1
ATOM 1467 C CA . LYS A 1 182 ? -13.531 -0.082 26.974 1.00 93.75 182 LYS A CA 1
ATOM 1468 C C . LYS A 1 182 ? -14.656 -1.084 27.242 1.00 93.75 182 LYS A C 1
ATOM 1470 O O . LYS A 1 182 ? -14.390 -2.185 27.716 1.00 93.75 182 LYS A O 1
ATOM 1475 N N . LYS A 1 183 ? -15.901 -0.737 26.893 1.00 92.69 183 LYS A N 1
ATOM 1476 C CA . LYS A 1 183 ? -17.055 -1.648 27.004 1.00 92.69 183 LYS A CA 1
ATOM 1477 C C . LYS A 1 183 ? -16.870 -2.907 26.155 1.00 92.69 183 LYS A C 1
ATOM 1479 O O . LYS A 1 183 ? -17.155 -3.999 26.638 1.00 92.69 183 LYS A O 1
ATOM 1484 N N . LEU A 1 184 ? -16.358 -2.757 24.931 1.00 90.19 184 LEU A N 1
ATOM 1485 C CA . LEU A 1 184 ? -16.069 -3.879 24.038 1.00 90.19 184 LEU A CA 1
ATOM 1486 C C . LEU A 1 184 ? -15.026 -4.828 24.647 1.00 90.19 184 LEU A C 1
ATOM 1488 O O . LEU A 1 184 ? -15.278 -6.023 24.759 1.00 90.19 184 LEU A O 1
ATOM 1492 N N . LEU A 1 185 ? -13.891 -4.294 25.107 1.00 89.00 185 LEU A N 1
ATOM 1493 C CA . LEU A 1 185 ? -12.812 -5.093 25.702 1.00 89.00 185 LEU A CA 1
ATOM 1494 C C . LEU A 1 185 ? -13.262 -5.829 26.971 1.00 89.00 185 LEU A C 1
ATOM 1496 O O . LEU A 1 185 ? -12.984 -7.014 27.122 1.00 89.00 185 LEU A O 1
ATOM 1500 N N . ASN A 1 186 ? -14.014 -5.161 27.847 1.00 87.75 186 ASN A N 1
ATOM 1501 C CA . ASN A 1 186 ? -14.506 -5.767 29.085 1.00 87.75 186 ASN A CA 1
ATOM 1502 C C . ASN A 1 186 ? -15.519 -6.897 28.843 1.00 87.75 186 ASN A C 1
ATOM 1504 O O . ASN A 1 186 ? -15.619 -7.805 29.663 1.00 87.75 186 ASN A O 1
ATOM 1508 N N . LYS A 1 187 ? -16.272 -6.854 27.736 1.00 77.50 187 LYS A N 1
ATOM 1509 C CA . LYS A 1 187 ? -17.226 -7.912 27.372 1.00 77.50 187 LYS A CA 1
ATOM 1510 C C . LYS A 1 187 ? -16.525 -9.204 26.935 1.00 77.50 187 LYS A C 1
ATOM 1512 O O . LYS A 1 187 ? -17.093 -10.269 27.122 1.00 77.50 187 LYS A O 1
ATOM 1517 N N . HIS A 1 188 ? -15.316 -9.106 26.383 1.00 67.75 188 HIS A N 1
ATOM 1518 C CA . HIS A 1 188 ? -14.514 -10.252 25.939 1.00 67.75 188 HIS A CA 1
ATOM 1519 C C . HIS A 1 188 ? -13.519 -10.763 26.992 1.00 67.75 188 HIS A C 1
ATOM 1521 O O . HIS A 1 188 ? -12.835 -11.749 26.747 1.00 67.75 188 HIS A O 1
ATOM 1527 N N . ALA A 1 189 ? -13.407 -10.084 28.138 1.00 63.72 189 ALA A N 1
ATOM 1528 C CA . ALA A 1 189 ? -12.552 -10.497 29.253 1.00 63.72 189 ALA A CA 1
ATOM 1529 C C . ALA A 1 189 ? -13.255 -11.446 30.248 1.00 63.72 189 ALA A C 1
ATOM 1531 O O . ALA A 1 189 ? -12.627 -11.876 31.212 1.00 63.72 189 ALA A O 1
ATOM 1532 N N . LYS A 1 190 ? -14.548 -11.727 30.042 1.00 46.53 190 LYS A N 1
ATOM 1533 C CA . LYS A 1 190 ? -15.348 -12.707 30.788 1.00 46.53 190 LYS A CA 1
ATOM 1534 C C . LYS A 1 190 ? -15.601 -13.924 29.915 1.00 46.53 190 LYS A C 1
ATOM 1536 O O . LYS A 1 190 ? -15.646 -15.025 30.494 1.00 46.53 190 LYS A O 1
#

Secondary structure (DSSP, 8-state):
--HHHHHHHHHHHHHHHHHHHHHTT-TTHHHHHHHHHHHHHHHHHHHHHS----TT-HHHHH-TTHHHHHHHHHHHHHHHHHHHHHHHTTS-THHHHHHHHHHHHHHHHHHHHHHTT-GGGHHHHHHHHHHHHHHHHHHHS-HHHHHHHHTTT-HHHHHHHHHHHH-TT-HHHHHHHHHHHHHHHHHH--

Sequence (190 aa):
MNSIMLAEIILILLAIAGFALRIGLSVWGIPLLIIGFVGLAVVYLRRSFRQVRLNNQPEAAADRYFMPAYKLAHLLFALCMLGLLFKIMLWDANFLVLGVTLMLVFVLFVSLQVLKEKVFFKKLLVKSILIGTVALAFYQAPLATFINIYYRDHPAFAKVFIEYREDPKNEVKKKNYLEARKKLLNKHAK

Mean predicted aligned error: 4.57 Å

Radius of gyration: 20.21 Å; Cα contacts (8 Å, |Δi|>4): 195; chains: 1; bounding box: 46×37×60 Å

Solvent-accessible surface area (backbone atoms only — not comparable to full-atom values): 9933 Å² total; per-residue (Å²): 130,60,70,67,59,54,49,49,51,52,24,50,52,34,27,51,52,9,49,53,31,36,71,69,68,38,81,65,8,56,62,30,29,51,52,9,25,52,47,42,17,51,55,25,41,53,55,29,74,46,86,82,84,44,90,92,35,63,71,54,65,71,38,87,58,45,60,60,49,55,24,50,50,24,44,44,50,16,39,30,31,47,11,49,47,27,45,75,70,69,47,77,38,64,52,28,54,53,22,40,55,54,40,53,56,47,48,53,54,45,49,55,43,36,74,70,68,39,64,82,43,48,69,56,42,56,52,47,51,54,53,42,49,54,43,44,55,59,64,72,48,57,70,57,60,56,42,44,58,70,28,59,95,38,56,73,50,29,53,39,49,43,55,20,70,77,39,72,84,40,63,67,41,44,50,54,31,52,52,45,51,50,54,54,54,60,66,74,75,111